Protein AF-A0A6P2BVX9-F1 (afdb_monomer)

Sequence (184 aa):
MNDIAQALAASVADACARHSDTDAVTASADGGWNPRLWTALEQIGVTTVSVPEEHGGSGGDTAAAVAVLTVLGRYSAGVPLAETALLAGWLLAGCGAPLPDGPLTAAVAGDGLRLHREGGPVVAARHARPRAVGSAVRSRRGARRRPGRPAAPRRIRHPRGGEPGRRAARRRVRRRRGSRRAGA

Solvent-accessible surface area (backbone atoms only — not comparable to full-atom values): 11862 Å² total; per-residue (Å²): 132,59,70,66,36,50,55,50,27,50,56,52,42,56,44,41,75,75,48,41,47,74,67,46,32,58,65,12,70,85,78,47,56,38,64,70,43,44,54,50,37,53,76,72,41,59,50,30,20,54,15,46,51,95,57,77,27,59,50,39,52,73,68,36,50,50,40,43,49,53,44,38,59,76,51,53,49,34,54,64,47,64,37,16,7,69,43,25,33,34,53,28,51,77,68,74,43,85,71,76,85,75,88,40,63,77,77,88,84,51,98,45,58,41,79,44,71,68,84,72,93,52,68,52,74,44,76,55,72,80,75,81,76,78,78,79,76,75,74,80,78,74,87,75,85,77,81,88,75,85,86,76,84,89,78,82,88,81,86,87,78,87,86,90,86,83,91,80,90,84,85,89,87,90,83,92,87,84,92,79,89,80,91,133

Secondary structure (DSSP, 8-state):
--HHHHHHHHHHHHHHHHH--HHHHHHHTTS---HHHHHHHHHHTGGGTTS-GGGTS----HHHHHHHHHHHHHTT----HIIIIIIIIHHHHHTT----SS--------TTEEEEE-SSS-EEEEEPPPP-------------PPPPPPPPPP------------------------------

Radius of gyration: 33.85 Å; Cα contacts (8 Å, |Δi|>4): 180; chains: 1; bounding box: 72×98×39 Å

pLDDT: mean 74.6, std 23.77, range [33.94, 98.56]

Structure (mmCIF, N/CA/C/O backbone):
data_AF-A0A6P2BVX9-F1
#
_entry.id   AF-A0A6P2BVX9-F1
#
loop_
_atom_site.group_PDB
_atom_site.id
_atom_site.type_symbol
_atom_site.label_atom_id
_atom_site.label_alt_id
_atom_site.label_comp_id
_atom_site.label_asym_id
_atom_site.label_entity_id
_atom_site.label_seq_id
_atom_site.pdbx_PDB_ins_code
_atom_site.Cartn_x
_atom_site.Cartn_y
_atom_site.Cartn_z
_atom_site.occupancy
_atom_site.B_iso_or_equiv
_atom_site.auth_seq_id
_atom_site.auth_comp_id
_atom_site.auth_asym_id
_atom_site.auth_atom_id
_atom_site.pdbx_PDB_model_num
ATOM 1 N N . MET A 1 1 ? -14.370 11.849 -10.121 1.00 59.47 1 MET A N 1
ATOM 2 C CA . MET A 1 1 ? -13.196 11.499 -9.293 1.00 59.47 1 MET A CA 1
ATOM 3 C C . MET A 1 1 ? -12.723 12.801 -8.673 1.00 59.47 1 MET A C 1
ATOM 5 O O . MET A 1 1 ? -12.629 13.754 -9.428 1.00 59.47 1 MET A O 1
ATOM 9 N N . ASN A 1 2 ? -12.582 12.880 -7.347 1.00 81.56 2 ASN A N 1
ATOM 10 C CA . ASN A 1 2 ? -12.285 14.138 -6.643 1.00 81.56 2 ASN A CA 1
ATOM 11 C C . ASN A 1 2 ? -10.877 14.666 -7.001 1.00 81.56 2 ASN A C 1
ATOM 13 O O . ASN A 1 2 ? -9.976 13.855 -7.228 1.00 81.56 2 ASN A O 1
ATOM 17 N N . ASP A 1 3 ? -10.681 15.986 -7.004 1.00 85.75 3 ASP A N 1
ATOM 18 C CA . ASP A 1 3 ? -9.425 16.658 -7.384 1.00 85.75 3 ASP A CA 1
ATOM 19 C C . ASP A 1 3 ? -8.240 16.193 -6.520 1.00 85.75 3 ASP A C 1
ATOM 21 O O . ASP A 1 3 ? -7.135 15.977 -7.017 1.00 85.75 3 ASP A O 1
ATOM 25 N N . ILE A 1 4 ? -8.491 15.930 -5.231 1.00 85.62 4 ILE A N 1
ATOM 26 C CA . ILE A 1 4 ? -7.495 15.387 -4.291 1.00 85.62 4 ILE A CA 1
ATOM 27 C C . ILE A 1 4 ? -7.012 14.004 -4.744 1.00 85.62 4 ILE A C 1
ATOM 29 O O . ILE A 1 4 ? -5.810 13.745 -4.790 1.00 85.62 4 ILE A O 1
ATOM 33 N N . ALA A 1 5 ? -7.935 13.119 -5.129 1.00 85.56 5 ALA A N 1
ATOM 34 C CA . ALA A 1 5 ? -7.586 11.779 -5.596 1.00 85.56 5 ALA A CA 1
ATOM 35 C C . ALA A 1 5 ? -6.791 11.831 -6.913 1.00 85.56 5 ALA A C 1
ATOM 37 O O . ALA A 1 5 ? -5.902 11.008 -7.127 1.00 85.56 5 ALA A O 1
ATOM 38 N N . GLN A 1 6 ? -7.066 12.815 -7.776 1.00 88.50 6 GLN A N 1
ATOM 39 C CA . GLN A 1 6 ? -6.308 13.027 -9.011 1.00 88.50 6 GLN A CA 1
ATOM 40 C C . GLN A 1 6 ? -4.889 13.541 -8.739 1.00 88.50 6 GLN A C 1
ATOM 42 O O . GLN A 1 6 ? -3.936 13.006 -9.306 1.00 88.50 6 GLN A O 1
ATOM 47 N N . ALA A 1 7 ? -4.730 14.524 -7.849 1.00 91.81 7 ALA A N 1
ATOM 48 C CA . ALA A 1 7 ? -3.419 15.040 -7.453 1.00 91.81 7 ALA A CA 1
ATOM 49 C C . ALA A 1 7 ? -2.554 13.960 -6.776 1.00 91.81 7 ALA A C 1
ATOM 51 O O . ALA A 1 7 ? -1.355 13.841 -7.050 1.00 91.81 7 ALA A O 1
ATOM 52 N N . LEU A 1 8 ? -3.177 13.124 -5.940 1.00 92.19 8 LEU A N 1
ATOM 53 C CA . LEU A 1 8 ? -2.530 11.980 -5.305 1.00 92.19 8 LEU A CA 1
ATOM 54 C C . LEU A 1 8 ? -2.067 10.952 -6.344 1.00 92.19 8 LEU A C 1
ATOM 56 O O . LEU A 1 8 ? -0.906 10.545 -6.345 1.00 92.19 8 LEU A O 1
ATOM 60 N N . ALA A 1 9 ? -2.952 10.571 -7.269 1.00 95.00 9 ALA A N 1
ATOM 61 C CA . ALA A 1 9 ? -2.634 9.631 -8.339 1.00 95.00 9 ALA A CA 1
ATOM 62 C C . ALA A 1 9 ? -1.505 10.141 -9.250 1.00 95.00 9 ALA A C 1
ATOM 64 O O . ALA A 1 9 ? -0.633 9.358 -9.625 1.00 95.00 9 ALA A O 1
ATOM 65 N N . ALA A 1 10 ? -1.481 11.440 -9.566 1.00 97.00 10 ALA A N 1
ATOM 66 C CA . ALA A 1 10 ? -0.398 12.056 -10.331 1.00 97.00 10 ALA A CA 1
ATOM 67 C C . ALA A 1 10 ? 0.946 11.959 -9.590 1.00 97.00 10 ALA A C 1
ATOM 69 O O . ALA A 1 10 ? 1.935 11.506 -10.161 1.00 97.00 10 ALA A O 1
ATOM 70 N N . SER A 1 11 ? 0.962 12.273 -8.292 1.00 97.88 11 SER A N 1
ATOM 71 C CA . SER A 1 11 ? 2.173 12.178 -7.463 1.00 97.88 11 SER A CA 1
ATOM 72 C C . SER A 1 11 ? 2.709 10.741 -7.382 1.00 97.88 11 SER A C 1
ATOM 74 O O . SER A 1 11 ? 3.917 10.505 -7.465 1.00 97.88 11 SER A O 1
ATOM 76 N N . VAL A 1 12 ? 1.810 9.757 -7.277 1.00 98.25 12 VAL A N 1
ATOM 77 C CA . VAL A 1 12 ? 2.166 8.330 -7.320 1.00 98.25 12 VAL A CA 1
ATOM 78 C C . VAL A 1 12 ? 2.687 7.929 -8.699 1.00 98.25 12 VAL A C 1
ATOM 80 O O . VAL A 1 12 ? 3.659 7.176 -8.779 1.00 98.25 12 VAL A O 1
ATOM 83 N N . ALA A 1 13 ? 2.099 8.439 -9.783 1.00 98.44 13 ALA A N 1
ATOM 84 C CA . ALA A 1 13 ? 2.556 8.156 -11.143 1.00 98.44 13 ALA A CA 1
ATOM 85 C C . ALA A 1 13 ? 3.983 8.674 -11.369 1.00 98.44 13 ALA A C 1
ATOM 87 O O . ALA A 1 13 ? 4.817 7.942 -11.903 1.00 98.44 13 ALA A O 1
ATOM 88 N N . ASP A 1 14 ? 4.299 9.870 -10.872 1.00 98.56 14 ASP A N 1
ATOM 89 C CA . ASP A 1 14 ? 5.645 10.446 -10.941 1.00 98.56 14 ASP A CA 1
ATOM 90 C C . ASP A 1 14 ? 6.669 9.654 -10.116 1.00 98.56 14 ASP A C 1
ATOM 92 O O . ASP A 1 14 ? 7.829 9.511 -10.512 1.00 98.56 14 ASP A O 1
ATOM 96 N N . ALA A 1 15 ? 6.277 9.123 -8.956 1.00 98.44 15 ALA A N 1
ATOM 97 C CA . ALA A 1 15 ? 7.129 8.214 -8.188 1.00 98.44 15 ALA A CA 1
ATOM 98 C C . ALA A 1 15 ? 7.359 6.890 -8.934 1.00 98.44 15 ALA A C 1
ATOM 100 O O . ALA A 1 15 ? 8.494 6.416 -9.021 1.00 98.44 15 ALA A O 1
ATOM 101 N N . CYS A 1 16 ? 6.308 6.321 -9.530 1.00 98.38 16 CYS A N 1
ATOM 102 C CA . CYS A 1 16 ? 6.409 5.089 -10.307 1.00 98.38 16 CYS A CA 1
ATOM 103 C C . CYS A 1 16 ? 7.307 5.266 -11.531 1.00 98.38 16 CYS A C 1
ATOM 105 O O . CYS A 1 16 ? 8.195 4.445 -11.745 1.00 98.38 16 CYS A O 1
ATOM 107 N N . ALA A 1 17 ? 7.143 6.357 -12.282 1.00 98.06 17 ALA A N 1
ATOM 108 C CA . ALA A 1 17 ? 7.958 6.663 -13.454 1.00 98.06 17 ALA A CA 1
ATOM 109 C C . ALA A 1 17 ? 9.456 6.780 -13.125 1.00 98.06 17 ALA A C 1
ATOM 111 O O . ALA A 1 17 ? 10.295 6.429 -13.950 1.00 98.06 17 ALA A O 1
ATOM 112 N N . ARG A 1 18 ? 9.802 7.235 -11.914 1.00 97.88 18 ARG A N 1
ATOM 113 C CA . ARG A 1 18 ? 11.194 7.359 -11.455 1.00 97.88 18 ARG A CA 1
ATOM 114 C C . ARG A 1 18 ? 11.804 6.061 -10.931 1.00 97.88 18 ARG A C 1
ATOM 116 O O . ARG A 1 18 ? 13.029 5.967 -10.862 1.00 97.88 18 ARG A O 1
ATOM 123 N N . HIS A 1 19 ? 10.987 5.106 -10.488 1.00 97.56 19 HIS A N 1
ATOM 124 C CA . HIS A 1 19 ? 11.476 3.975 -9.694 1.00 97.56 19 HIS A CA 1
ATOM 125 C C . HIS A 1 19 ? 11.026 2.593 -10.179 1.00 97.56 19 HIS A C 1
ATOM 127 O O . HIS A 1 19 ? 11.568 1.613 -9.683 1.00 97.56 19 HIS A O 1
ATOM 133 N N . SER A 1 20 ? 10.089 2.485 -11.124 1.00 95.50 20 SER A N 1
ATOM 134 C CA . SER A 1 20 ? 9.540 1.210 -11.629 1.00 95.50 20 SER A CA 1
ATOM 135 C C . SER A 1 20 ? 10.020 0.899 -13.048 1.00 95.50 20 SER A C 1
ATOM 137 O O . SER A 1 20 ? 9.216 0.679 -13.952 1.00 95.50 20 SER A O 1
ATOM 139 N N . ASP A 1 21 ? 11.334 0.928 -13.266 1.00 94.38 21 ASP A N 1
ATOM 140 C CA . ASP A 1 21 ? 11.916 0.425 -14.512 1.00 94.38 21 ASP A CA 1
ATOM 141 C C . ASP A 1 21 ? 11.849 -1.115 -14.587 1.00 94.38 21 ASP A C 1
ATOM 143 O O . ASP A 1 21 ? 11.510 -1.803 -13.619 1.00 94.38 21 ASP A O 1
ATOM 147 N N . THR A 1 22 ? 12.145 -1.673 -15.763 1.00 94.25 22 THR A N 1
ATOM 148 C CA . THR A 1 22 ? 12.077 -3.123 -16.012 1.00 94.25 22 THR A CA 1
ATOM 149 C C . THR A 1 22 ? 12.938 -3.930 -15.037 1.00 94.25 22 THR A C 1
ATOM 151 O O . THR A 1 22 ? 12.535 -5.021 -14.621 1.00 94.25 22 THR A O 1
ATOM 154 N N . ASP A 1 23 ? 14.098 -3.401 -14.644 1.00 92.44 23 ASP A N 1
ATOM 155 C CA . ASP A 1 23 ? 15.013 -4.066 -13.716 1.00 92.44 23 ASP A CA 1
ATOM 156 C C . ASP A 1 23 ? 14.405 -4.124 -12.311 1.00 92.44 23 ASP A C 1
ATOM 158 O O . ASP A 1 23 ? 14.401 -5.183 -11.681 1.00 92.44 23 ASP A O 1
ATOM 162 N N . ALA A 1 24 ? 13.813 -3.023 -11.840 1.00 92.12 24 ALA A N 1
ATOM 163 C CA . ALA A 1 24 ? 13.121 -2.968 -10.558 1.00 92.12 24 ALA A CA 1
ATOM 164 C C . ALA A 1 24 ? 11.891 -3.892 -10.513 1.00 92.12 24 ALA A C 1
ATOM 166 O O . ALA A 1 24 ? 11.669 -4.583 -9.513 1.00 92.12 24 ALA A O 1
ATOM 167 N N . VAL A 1 25 ? 11.109 -3.949 -11.597 1.00 92.38 25 VAL A N 1
ATOM 168 C CA . VAL A 1 25 ? 9.974 -4.881 -11.716 1.00 92.38 25 VAL A CA 1
ATOM 169 C C . VAL A 1 25 ? 10.470 -6.326 -11.653 1.00 92.38 25 VAL A C 1
ATOM 171 O O . VAL A 1 25 ? 9.966 -7.120 -10.863 1.00 92.38 25 VAL A O 1
ATOM 174 N N . THR A 1 26 ? 11.519 -6.660 -12.405 1.00 92.25 26 THR A N 1
ATOM 175 C CA . THR A 1 26 ? 12.082 -8.019 -12.423 1.00 92.25 26 THR A CA 1
ATOM 176 C C . THR A 1 26 ? 12.645 -8.418 -11.057 1.00 92.25 26 THR A C 1
ATOM 178 O O . THR A 1 26 ? 12.384 -9.520 -10.583 1.00 92.25 26 THR A O 1
ATOM 181 N N . ALA A 1 27 ? 13.358 -7.516 -10.379 1.00 88.75 27 ALA A N 1
ATOM 182 C CA . ALA A 1 27 ? 13.951 -7.778 -9.068 1.00 88.75 27 ALA A CA 1
ATOM 183 C C . ALA A 1 27 ? 12.914 -8.033 -7.957 1.00 88.75 27 ALA A C 1
ATOM 185 O O . ALA A 1 27 ? 13.227 -8.685 -6.962 1.00 88.75 27 ALA A O 1
ATOM 186 N N . SER A 1 28 ? 11.685 -7.532 -8.113 1.00 88.81 28 SER A N 1
ATOM 187 C CA . SER A 1 28 ? 10.593 -7.749 -7.152 1.00 88.81 28 SER A CA 1
ATOM 188 C C . SER A 1 28 ? 9.754 -9.003 -7.437 1.00 88.81 28 SER A C 1
ATOM 190 O O . SER A 1 28 ? 9.021 -9.458 -6.562 1.00 88.81 28 SER A O 1
ATOM 192 N N . ALA A 1 29 ? 9.900 -9.628 -8.611 1.00 82.31 29 ALA A N 1
ATOM 193 C CA . ALA A 1 29 ? 9.085 -10.775 -9.018 1.00 82.31 29 ALA A CA 1
ATOM 194 C C . ALA A 1 29 ? 9.254 -12.020 -8.119 1.00 82.31 29 ALA A C 1
ATOM 196 O O . ALA A 1 29 ? 8.306 -12.786 -7.949 1.00 82.31 29 ALA A O 1
ATOM 197 N N . ASP A 1 30 ? 10.421 -12.196 -7.487 1.00 81.19 30 ASP A N 1
ATOM 198 C CA . ASP A 1 30 ? 10.743 -13.360 -6.641 1.00 81.19 30 ASP A CA 1
ATOM 199 C C . ASP A 1 30 ? 10.353 -13.179 -5.156 1.00 81.19 30 ASP A C 1
ATOM 201 O O . ASP A 1 30 ? 10.939 -13.785 -4.255 1.00 81.19 30 ASP A O 1
ATOM 205 N N . GLY A 1 31 ? 9.343 -12.348 -4.881 1.00 73.38 31 GLY A N 1
ATOM 206 C CA . GLY A 1 31 ? 8.823 -12.105 -3.529 1.00 73.38 31 GLY A CA 1
ATOM 207 C C . GLY A 1 31 ? 9.559 -11.011 -2.751 1.00 73.38 31 GLY A C 1
ATOM 208 O O . GLY A 1 31 ? 9.383 -10.899 -1.538 1.00 73.38 31 GLY A O 1
ATOM 209 N N . GLY A 1 32 ? 10.378 -10.214 -3.440 1.00 85.75 32 GLY A N 1
ATOM 210 C CA . GLY A 1 32 ? 10.900 -8.949 -2.930 1.00 85.75 32 GLY A CA 1
ATOM 211 C C . GLY A 1 32 ? 9.960 -7.783 -3.240 1.00 85.75 32 GLY A C 1
ATOM 212 O O . GLY A 1 32 ? 8.950 -7.932 -3.921 1.00 85.75 32 GLY A O 1
ATOM 213 N N . TRP A 1 33 ? 10.317 -6.590 -2.778 1.00 92.12 33 TRP A N 1
ATOM 214 C CA . TRP A 1 33 ? 9.673 -5.349 -3.205 1.00 92.12 33 TRP A CA 1
ATOM 215 C C . TRP A 1 33 ? 10.720 -4.292 -3.523 1.00 92.12 33 TRP A C 1
ATOM 217 O O . TRP A 1 33 ? 11.881 -4.410 -3.138 1.00 92.12 33 TRP A O 1
ATOM 227 N N . ASN A 1 34 ? 10.301 -3.243 -4.218 1.00 95.88 34 ASN A N 1
ATOM 228 C CA . ASN A 1 34 ? 11.124 -2.103 -4.571 1.00 95.88 34 ASN A CA 1
ATOM 229 C C . ASN A 1 34 ? 11.219 -1.121 -3.386 1.00 95.88 34 ASN A C 1
ATOM 231 O O . ASN A 1 34 ? 10.271 -0.365 -3.147 1.00 95.88 34 ASN A O 1
ATOM 235 N N . PRO A 1 35 ? 12.344 -1.077 -2.645 1.00 94.94 35 PRO A N 1
ATOM 236 C CA . PRO A 1 35 ? 12.454 -0.232 -1.460 1.00 94.94 35 PRO A CA 1
ATOM 237 C C . PRO A 1 35 ? 12.482 1.260 -1.808 1.00 94.94 35 PRO A C 1
ATOM 239 O O . PRO A 1 35 ? 11.990 2.070 -1.033 1.00 94.94 35 PRO A O 1
ATOM 242 N N . ARG A 1 36 ? 13.013 1.639 -2.980 1.00 96.81 36 ARG A N 1
ATOM 243 C CA . ARG A 1 36 ? 13.083 3.049 -3.399 1.00 96.81 36 ARG A CA 1
ATOM 244 C C . ARG A 1 36 ? 11.696 3.606 -3.680 1.00 96.81 36 ARG A C 1
ATOM 246 O O . ARG A 1 36 ? 11.372 4.700 -3.225 1.00 96.81 36 ARG A O 1
ATOM 253 N N . LEU A 1 37 ? 10.879 2.837 -4.400 1.00 97.88 37 LEU A N 1
ATOM 254 C CA . LEU A 1 37 ? 9.486 3.202 -4.616 1.00 97.88 37 LEU A CA 1
ATOM 255 C C . LEU A 1 37 ? 8.718 3.216 -3.294 1.00 97.88 37 LEU A C 1
ATOM 257 O O . LEU A 1 37 ? 7.981 4.163 -3.053 1.00 97.88 37 LEU A O 1
ATOM 261 N N . TRP A 1 38 ? 8.927 2.223 -2.424 1.00 97.50 38 TRP A N 1
ATOM 262 C CA . TRP A 1 38 ? 8.279 2.185 -1.112 1.00 97.50 38 TRP A CA 1
ATOM 263 C C . TRP A 1 38 ? 8.543 3.454 -0.294 1.00 97.50 38 TRP A C 1
ATOM 265 O O . TRP A 1 38 ? 7.592 4.114 0.111 1.00 97.50 38 TRP A O 1
ATOM 275 N N . THR A 1 39 ? 9.808 3.866 -0.151 1.00 97.69 39 THR A N 1
ATOM 276 C CA . THR A 1 39 ? 10.161 5.117 0.538 1.00 97.69 39 THR A CA 1
ATOM 277 C C . THR A 1 39 ? 9.464 6.324 -0.087 1.00 97.69 39 THR A C 1
ATOM 279 O O . THR A 1 39 ? 8.941 7.167 0.633 1.00 97.69 39 THR A O 1
ATOM 282 N N . ALA A 1 40 ? 9.408 6.418 -1.419 1.00 98.19 40 ALA A N 1
ATOM 283 C CA . ALA A 1 40 ? 8.705 7.516 -2.080 1.00 98.19 40 ALA A CA 1
ATOM 284 C C . ALA A 1 40 ? 7.201 7.523 -1.750 1.00 98.19 40 ALA A C 1
ATOM 286 O O . ALA A 1 40 ? 6.639 8.585 -1.499 1.00 98.19 40 ALA A O 1
ATOM 287 N N . LEU A 1 41 ? 6.559 6.354 -1.705 1.00 97.88 41 LEU A N 1
ATOM 288 C CA . LEU A 1 41 ? 5.144 6.220 -1.349 1.00 97.88 41 LEU A CA 1
ATOM 289 C C . LEU A 1 41 ? 4.875 6.564 0.1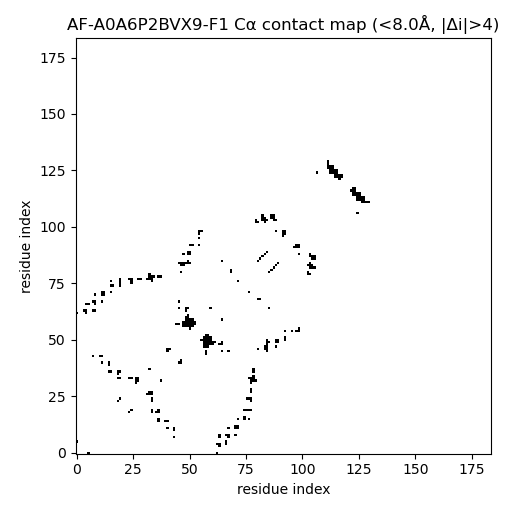23 1.00 97.88 41 LEU A C 1
ATOM 291 O O . LEU A 1 41 ? 3.853 7.185 0.410 1.00 97.88 41 LEU A O 1
ATOM 295 N N . GLU A 1 42 ? 5.792 6.227 1.036 1.00 96.75 42 GLU A N 1
ATOM 296 C CA . GLU A 1 42 ? 5.730 6.662 2.440 1.00 96.75 42 GLU A CA 1
ATOM 297 C C . GLU A 1 42 ? 5.791 8.189 2.544 1.00 96.75 42 GLU A C 1
ATOM 299 O O . GLU A 1 42 ? 4.981 8.782 3.247 1.00 96.75 42 GLU A O 1
ATOM 304 N N . GLN A 1 43 ? 6.686 8.844 1.794 1.00 96.19 43 GLN A N 1
ATOM 305 C CA . GLN A 1 43 ? 6.779 10.311 1.789 1.00 96.19 43 GLN A CA 1
ATOM 306 C C . GLN A 1 43 ? 5.539 10.993 1.192 1.00 96.19 43 GLN A C 1
ATOM 308 O O . GLN A 1 43 ? 5.206 12.107 1.585 1.00 96.19 43 GLN A O 1
ATOM 313 N N . ILE A 1 44 ? 4.852 10.340 0.249 1.00 96.50 44 ILE A N 1
ATOM 314 C CA . ILE A 1 44 ? 3.571 10.827 -0.292 1.00 96.50 44 ILE A CA 1
ATOM 315 C C . ILE A 1 44 ? 2.426 10.597 0.719 1.00 96.50 44 ILE A C 1
ATOM 317 O O . ILE A 1 44 ? 1.409 11.280 0.650 1.00 96.50 44 ILE A O 1
ATOM 321 N N . GLY A 1 45 ? 2.577 9.655 1.657 1.00 94.38 45 GLY A N 1
ATOM 322 C CA . GLY A 1 45 ? 1.561 9.297 2.654 1.00 94.38 45 GLY A CA 1
ATOM 323 C C . GLY A 1 45 ? 0.553 8.245 2.179 1.00 94.38 45 GLY A C 1
ATOM 324 O O . GLY A 1 45 ? -0.423 7.953 2.858 1.00 94.38 45 GLY A O 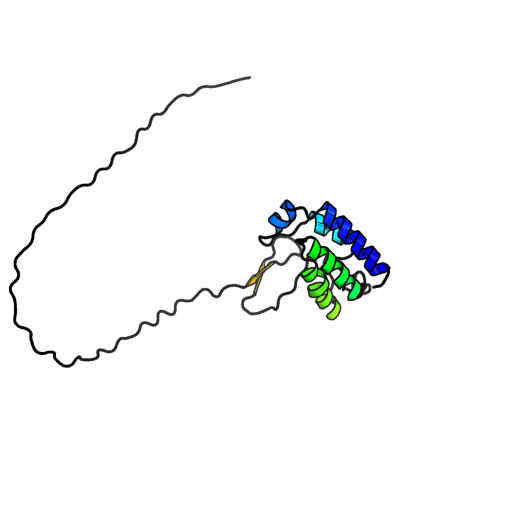1
ATOM 325 N N . VAL A 1 46 ? 0.753 7.618 1.016 1.00 96.19 46 VAL A N 1
ATOM 326 C CA . VAL A 1 46 ? -0.241 6.658 0.492 1.00 96.19 46 VAL A CA 1
ATOM 327 C C . VAL A 1 46 ? -0.182 5.281 1.151 1.00 96.19 46 VAL A C 1
ATOM 329 O O . VAL A 1 46 ? -1.101 4.483 0.974 1.00 96.19 46 VAL A O 1
ATOM 332 N N . THR A 1 47 ? 0.866 4.984 1.922 1.00 96.38 47 THR A N 1
ATOM 333 C CA . THR A 1 47 ? 1.044 3.686 2.598 1.00 96.38 47 THR A CA 1
ATOM 334 C C . THR A 1 47 ? 0.053 3.451 3.737 1.00 96.38 47 THR A C 1
ATOM 336 O O . THR A 1 47 ? -0.159 2.304 4.124 1.00 96.38 47 THR A O 1
ATOM 339 N N . THR A 1 48 ? -0.614 4.504 4.214 1.00 95.50 48 THR A N 1
ATOM 340 C CA . THR A 1 48 ? -1.646 4.452 5.259 1.00 95.50 48 THR A CA 1
ATOM 341 C C . THR A 1 48 ? -2.963 5.089 4.795 1.00 95.50 48 THR A C 1
ATOM 343 O O . THR A 1 48 ? -3.793 5.483 5.613 1.00 95.50 48 THR A O 1
ATOM 346 N N . VAL A 1 49 ? -3.186 5.165 3.473 1.00 94.50 49 VAL A N 1
ATOM 347 C CA . VAL A 1 49 ? -4.317 5.891 2.860 1.00 94.50 49 VAL A CA 1
ATOM 348 C C . VAL A 1 49 ? -5.690 5.433 3.351 1.00 94.50 49 VAL A C 1
ATOM 350 O O . VAL A 1 49 ? -6.584 6.250 3.463 1.00 94.50 49 VAL A O 1
ATOM 353 N N . SER A 1 50 ? -5.875 4.157 3.680 1.00 92.19 50 SER A N 1
ATOM 354 C CA . SER A 1 50 ? -7.152 3.604 4.164 1.00 92.19 50 SER A CA 1
ATOM 355 C C . SER A 1 50 ? -7.311 3.626 5.682 1.00 92.19 50 SER A C 1
ATOM 357 O O . SER A 1 50 ? -8.307 3.116 6.196 1.00 92.19 50 SER A O 1
ATOM 359 N N . VAL A 1 51 ? -6.322 4.147 6.408 1.00 95.00 51 VAL A N 1
ATOM 360 C CA . VAL A 1 51 ? -6.360 4.248 7.865 1.00 95.00 51 VAL A CA 1
ATOM 361 C C . VAL A 1 51 ? -6.865 5.645 8.243 1.00 95.00 51 VAL A C 1
ATOM 363 O O . VAL A 1 51 ? -6.335 6.625 7.716 1.00 95.00 51 VAL A O 1
ATOM 366 N N . PRO A 1 52 ? -7.867 5.772 9.131 1.00 94.62 52 PRO A N 1
ATOM 367 C CA . PRO A 1 52 ? -8.323 7.073 9.615 1.00 94.62 52 PRO A CA 1
ATOM 368 C C . PRO A 1 52 ? -7.213 7.867 10.318 1.00 94.62 52 PRO A C 1
ATOM 370 O O . PRO A 1 52 ? -6.317 7.284 10.935 1.00 94.62 52 PRO A O 1
ATOM 373 N N . GLU A 1 53 ? -7.285 9.197 10.264 1.00 94.50 53 GLU A N 1
ATOM 374 C CA . GLU A 1 53 ? -6.279 10.082 10.870 1.00 94.50 53 GLU A CA 1
ATOM 375 C C . GLU A 1 53 ? -6.189 9.899 12.390 1.00 94.50 53 GLU A C 1
ATOM 377 O O . GLU A 1 53 ? -5.094 9.882 12.950 1.00 94.50 53 GLU A O 1
ATOM 382 N N . GLU A 1 54 ? -7.318 9.661 13.067 1.00 93.81 54 GLU A N 1
ATOM 383 C CA . GLU A 1 54 ? -7.341 9.408 14.510 1.00 93.81 54 GLU A CA 1
ATOM 384 C C . GLU A 1 54 ? -6.641 8.096 14.914 1.00 93.81 54 GLU A C 1
ATOM 386 O O . GLU A 1 54 ? -6.317 7.903 16.085 1.00 93.81 54 GLU A O 1
ATOM 391 N N . HIS A 1 55 ? -6.352 7.224 13.941 1.00 92.31 55 HIS A N 1
ATOM 392 C CA . HIS A 1 55 ? -5.571 5.995 14.097 1.00 92.31 55 HIS A CA 1
ATOM 393 C C . HIS A 1 55 ? -4.146 6.117 13.517 1.00 92.31 55 HIS A C 1
ATOM 395 O O . HIS A 1 55 ? -3.462 5.108 13.341 1.00 92.31 55 HIS A O 1
ATOM 401 N N . GLY A 1 56 ? -3.686 7.339 13.219 1.00 89.75 56 GLY A N 1
ATOM 402 C CA . GLY A 1 56 ? -2.346 7.612 12.686 1.00 89.75 56 GLY A CA 1
ATOM 403 C C . GLY A 1 56 ? -2.202 7.398 11.176 1.00 89.75 56 GLY A C 1
ATOM 404 O O . GLY A 1 56 ? -1.082 7.285 10.679 1.00 89.75 56 GLY A O 1
ATOM 405 N N . GLY A 1 57 ? -3.314 7.304 10.445 1.00 93.44 57 GLY A N 1
ATOM 406 C CA . GLY A 1 57 ? -3.327 7.173 8.991 1.00 93.44 57 GLY A CA 1
ATOM 407 C C . GLY A 1 57 ? -3.471 8.492 8.238 1.00 93.44 57 GLY A C 1
ATOM 408 O O . GLY A 1 57 ? -3.443 9.568 8.828 1.00 93.44 57 GLY A O 1
ATOM 409 N N . SER A 1 58 ? -3.650 8.400 6.918 1.00 93.38 58 SER A N 1
ATOM 410 C CA . SER A 1 58 ? -3.869 9.570 6.050 1.00 93.38 58 SER A CA 1
ATOM 411 C C . SER A 1 58 ? -5.339 9.852 5.723 1.00 93.38 58 SER A C 1
ATOM 413 O O . SER A 1 58 ? -5.617 10.802 5.000 1.00 93.38 58 SER A O 1
ATOM 415 N N . GLY A 1 59 ? -6.281 9.034 6.206 1.00 92.25 59 GLY A N 1
ATOM 416 C CA . GLY A 1 59 ? -7.720 9.322 6.135 1.00 92.25 59 GLY A CA 1
ATOM 417 C C . GLY A 1 59 ? -8.323 9.381 4.726 1.00 92.25 59 GLY A C 1
ATOM 418 O O . GLY A 1 59 ? -9.367 10.001 4.526 1.00 92.25 59 GLY A O 1
ATOM 419 N N . GLY A 1 60 ? -7.684 8.761 3.736 1.00 91.50 60 GLY A N 1
ATOM 420 C CA . GLY A 1 60 ? -8.171 8.713 2.362 1.00 91.50 60 GLY A CA 1
ATOM 421 C C . GLY A 1 60 ? -9.406 7.826 2.199 1.00 91.50 60 GLY A C 1
ATOM 422 O O . GLY A 1 60 ? -9.568 6.789 2.845 1.00 91.50 60 GLY A O 1
ATOM 423 N N . ASP A 1 61 ? -10.287 8.223 1.283 1.00 90.94 61 ASP A N 1
ATOM 424 C CA . ASP A 1 61 ? -11.464 7.434 0.939 1.00 90.94 61 ASP A CA 1
ATOM 425 C C . ASP A 1 61 ? -11.121 6.245 0.018 1.00 90.94 61 ASP A C 1
ATOM 427 O O . ASP A 1 61 ? -10.012 6.086 -0.507 1.00 90.94 61 ASP A O 1
ATOM 431 N N . THR A 1 62 ? -12.111 5.380 -0.216 1.00 89.50 62 THR A N 1
ATOM 432 C CA . THR A 1 62 ? -11.955 4.227 -1.114 1.00 89.50 62 THR A CA 1
ATOM 433 C C . THR A 1 62 ? -11.584 4.646 -2.540 1.00 89.50 62 THR A C 1
ATOM 435 O O . THR A 1 62 ? -10.865 3.919 -3.224 1.00 89.50 62 THR A O 1
ATOM 438 N N . ALA A 1 63 ? -12.042 5.812 -3.005 1.00 91.12 63 ALA A N 1
ATOM 439 C CA . ALA A 1 63 ? -11.737 6.291 -4.348 1.00 91.12 63 ALA A CA 1
ATOM 440 C C . ALA A 1 63 ? -10.254 6.671 -4.489 1.00 91.12 63 ALA A C 1
ATOM 442 O O . ALA A 1 63 ? -9.635 6.314 -5.492 1.00 91.12 63 ALA A O 1
ATOM 443 N N . ALA A 1 64 ? -9.671 7.325 -3.483 1.00 92.75 64 ALA A N 1
ATOM 444 C CA . ALA A 1 64 ? -8.247 7.628 -3.412 1.00 92.75 64 ALA A CA 1
ATOM 445 C C . ALA A 1 64 ? -7.409 6.343 -3.382 1.00 92.75 64 ALA A C 1
ATOM 447 O O . ALA A 1 64 ? -6.487 6.194 -4.184 1.00 92.75 64 ALA A O 1
ATOM 448 N N . ALA A 1 65 ? -7.782 5.371 -2.542 1.00 93.06 65 ALA A N 1
ATOM 449 C CA . ALA A 1 65 ? -7.122 4.066 -2.485 1.00 93.06 65 ALA A CA 1
ATOM 450 C C . ALA A 1 65 ? -7.118 3.342 -3.847 1.00 93.06 65 ALA A C 1
ATOM 452 O O . ALA A 1 65 ? -6.075 2.877 -4.313 1.00 93.06 65 ALA A O 1
ATOM 453 N N . VAL A 1 66 ? -8.272 3.283 -4.521 1.00 93.69 66 VAL A N 1
ATOM 454 C CA . VAL A 1 66 ? -8.401 2.655 -5.847 1.00 93.69 66 VAL A CA 1
ATOM 455 C C . VAL A 1 66 ? -7.608 3.417 -6.908 1.00 93.69 66 VAL A C 1
ATOM 457 O O . VAL A 1 66 ? -6.977 2.788 -7.760 1.00 93.69 66 VAL A O 1
ATOM 460 N N . ALA A 1 67 ? -7.598 4.751 -6.867 1.00 94.94 67 ALA A N 1
ATOM 461 C CA . ALA A 1 67 ? -6.821 5.564 -7.798 1.00 94.94 67 ALA A CA 1
ATOM 462 C C . ALA A 1 67 ? -5.316 5.275 -7.669 1.00 94.94 67 ALA A C 1
ATOM 464 O O . ALA A 1 67 ? -4.654 5.022 -8.677 1.00 94.94 67 ALA A O 1
ATOM 465 N N . VAL A 1 68 ? -4.797 5.211 -6.438 1.00 96.38 68 VAL A N 1
ATOM 466 C CA . VAL A 1 68 ? -3.397 4.850 -6.165 1.00 96.38 68 VAL A CA 1
ATOM 467 C C . VAL A 1 68 ? -3.084 3.442 -6.675 1.00 96.38 68 VAL A C 1
ATOM 469 O O . VAL A 1 68 ? -2.128 3.267 -7.431 1.00 96.38 68 VAL A O 1
ATOM 472 N N . LEU A 1 69 ? -3.904 2.441 -6.335 1.00 96.62 69 LEU A N 1
ATOM 473 C CA . LEU A 1 69 ? -3.698 1.065 -6.803 1.00 96.62 69 LEU A CA 1
ATOM 474 C C . LEU A 1 69 ? -3.729 0.939 -8.328 1.00 96.62 69 LEU A C 1
ATOM 476 O O . LEU A 1 69 ? -2.951 0.179 -8.901 1.00 96.62 69 LEU A O 1
ATOM 480 N N . THR A 1 70 ? -4.611 1.686 -8.992 1.00 97.38 70 THR A N 1
ATOM 481 C CA . THR A 1 70 ? -4.715 1.684 -10.457 1.00 97.38 70 THR A CA 1
ATOM 482 C C . THR A 1 70 ? -3.416 2.174 -11.092 1.00 97.38 70 THR A C 1
ATOM 484 O O . THR A 1 70 ? -2.932 1.579 -12.058 1.00 97.38 70 THR A O 1
ATOM 487 N N . VAL A 1 71 ? -2.817 3.228 -10.530 1.00 98.25 71 VAL A N 1
ATOM 488 C CA . VAL A 1 71 ? -1.511 3.724 -10.973 1.00 98.25 71 VAL A CA 1
ATOM 489 C C . VAL A 1 71 ? -0.425 2.683 -10.715 1.00 98.25 71 VAL A C 1
ATOM 491 O O . VAL A 1 71 ? 0.288 2.330 -11.649 1.00 98.25 71 VAL A O 1
ATOM 494 N N . LEU A 1 72 ? -0.328 2.130 -9.503 1.00 97.69 72 LEU A N 1
ATOM 495 C CA . LEU A 1 72 ? 0.676 1.104 -9.190 1.00 97.69 72 LEU A CA 1
ATOM 496 C C . LEU A 1 72 ? 0.592 -0.099 -10.142 1.00 97.69 72 LEU A C 1
ATOM 498 O O . LEU A 1 72 ? 1.612 -0.547 -10.670 1.00 97.69 72 LEU A O 1
ATOM 502 N N . GLY A 1 73 ? -0.624 -0.575 -10.425 1.00 96.88 73 GLY A N 1
ATOM 503 C CA . GLY A 1 73 ? -0.865 -1.665 -11.368 1.00 96.88 73 GLY A CA 1
ATOM 504 C C . GLY A 1 73 ? -0.404 -1.339 -12.791 1.00 96.88 73 GLY A C 1
ATOM 505 O O . GLY A 1 73 ? 0.213 -2.180 -13.442 1.00 96.88 73 GLY A O 1
ATOM 506 N N . ARG A 1 74 ? -0.614 -0.101 -13.263 1.00 97.69 74 ARG A N 1
ATOM 507 C CA . ARG A 1 74 ? -0.161 0.350 -14.593 1.00 97.69 74 ARG A CA 1
ATOM 508 C C . ARG A 1 74 ? 1.357 0.254 -14.766 1.00 97.69 74 ARG A C 1
ATOM 510 O O . ARG A 1 74 ? 1.817 -0.025 -15.869 1.00 97.69 74 ARG A O 1
ATOM 517 N N . TYR A 1 75 ? 2.115 0.479 -13.697 1.00 97.44 75 TYR A N 1
ATOM 518 C CA . TYR A 1 75 ? 3.578 0.417 -13.704 1.00 97.44 75 TYR A CA 1
ATOM 519 C C . TYR A 1 75 ? 4.131 -0.945 -13.264 1.00 97.44 75 TYR A C 1
ATOM 521 O O . TYR A 1 75 ? 5.344 -1.098 -13.175 1.00 97.44 75 TYR A O 1
ATOM 529 N N . SER A 1 76 ? 3.270 -1.937 -12.991 1.00 96.12 76 SER A N 1
ATOM 530 C CA . SER A 1 76 ? 3.680 -3.219 -12.391 1.00 96.12 76 SER A CA 1
ATOM 531 C C . SER A 1 76 ? 4.538 -3.020 -11.134 1.00 96.12 76 SER A C 1
ATOM 533 O O . SER A 1 76 ? 5.528 -3.716 -10.918 1.00 96.12 76 SER A O 1
ATOM 535 N N . ALA A 1 77 ? 4.184 -2.020 -10.323 1.00 96.44 77 ALA A N 1
ATOM 536 C CA . ALA A 1 77 ? 4.959 -1.619 -9.163 1.00 96.44 77 ALA A CA 1
ATOM 537 C C . ALA A 1 77 ? 5.008 -2.745 -8.119 1.00 96.44 77 ALA A C 1
ATOM 539 O O . ALA A 1 77 ? 4.010 -3.044 -7.464 1.00 96.44 77 ALA A O 1
ATOM 540 N N . GLY A 1 78 ? 6.183 -3.350 -7.935 1.00 94.94 78 GLY A N 1
ATOM 541 C CA . GLY A 1 78 ? 6.411 -4.380 -6.922 1.00 94.94 78 GLY A CA 1
ATOM 542 C C . GLY A 1 78 ? 6.546 -3.787 -5.524 1.00 94.94 78 GLY A C 1
ATOM 543 O O . GLY A 1 78 ? 7.658 -3.652 -5.022 1.00 94.94 78 GLY A O 1
ATOM 544 N N . VAL A 1 79 ? 5.431 -3.394 -4.907 1.00 96.44 79 VAL A N 1
ATOM 545 C CA . VAL A 1 79 ? 5.359 -2.850 -3.539 1.00 96.44 79 VAL A CA 1
ATOM 546 C C . VAL A 1 79 ? 4.149 -3.410 -2.784 1.00 96.44 79 VAL A C 1
ATOM 548 O O . VAL A 1 79 ? 3.099 -3.601 -3.396 1.00 96.44 79 VAL A O 1
ATOM 551 N N . PRO A 1 80 ? 4.239 -3.623 -1.457 1.00 95.75 80 PRO A N 1
ATOM 552 C CA . PRO A 1 80 ? 3.178 -4.254 -0.667 1.00 95.75 80 PRO A CA 1
ATOM 553 C C . PRO A 1 80 ? 2.081 -3.259 -0.242 1.00 95.75 80 PRO A C 1
ATOM 555 O O . PRO A 1 80 ? 1.661 -3.242 0.916 1.00 95.75 80 PRO A O 1
ATOM 558 N N . LEU A 1 81 ? 1.654 -2.353 -1.133 1.00 96.00 81 LEU A N 1
ATOM 559 C CA . LEU A 1 81 ? 0.716 -1.285 -0.761 1.00 96.00 81 LEU A CA 1
ATOM 560 C C . LEU A 1 81 ? -0.675 -1.839 -0.423 1.00 96.00 81 LEU A C 1
ATOM 562 O O . LEU A 1 81 ? -1.283 -1.407 0.554 1.00 96.00 81 LEU A O 1
ATOM 566 N N . ALA A 1 82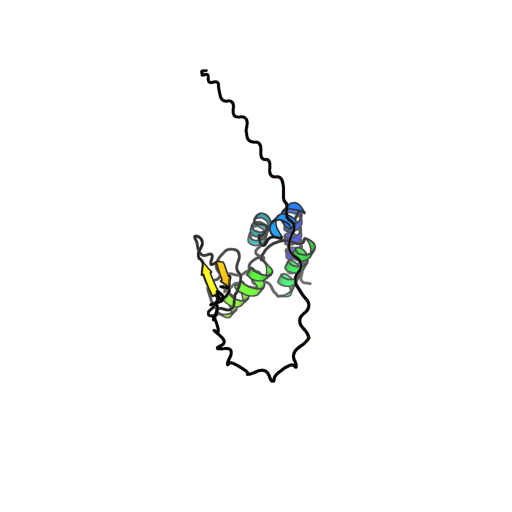 ? -1.177 -2.790 -1.214 1.00 94.94 82 ALA A N 1
ATOM 567 C CA . ALA A 1 82 ? -2.497 -3.376 -0.988 1.00 94.94 82 ALA A CA 1
ATOM 568 C C . ALA A 1 82 ? -2.545 -4.118 0.358 1.00 94.94 82 ALA A C 1
ATOM 570 O O . ALA A 1 82 ? -3.491 -3.966 1.127 1.00 94.94 82 ALA A O 1
ATOM 571 N N . GLU A 1 83 ? -1.491 -4.867 0.667 1.00 95.25 83 GLU A N 1
ATOM 572 C CA . GLU A 1 83 ? -1.316 -5.598 1.915 1.00 95.25 83 GLU A CA 1
ATOM 573 C C . GLU A 1 83 ? -1.150 -4.654 3.108 1.00 95.25 83 GLU A C 1
ATOM 575 O O . GLU A 1 83 ? -1.740 -4.888 4.163 1.00 95.25 83 GLU A O 1
ATOM 580 N N . THR A 1 84 ? -0.378 -3.578 2.936 1.00 95.75 84 THR A N 1
ATOM 581 C CA . THR A 1 84 ? -0.067 -2.646 4.024 1.00 95.75 84 THR A CA 1
ATOM 582 C C . THR A 1 84 ? -1.254 -1.751 4.340 1.00 95.75 84 THR A C 1
ATOM 584 O O . THR A 1 84 ? -1.742 -1.765 5.466 1.00 95.75 84 THR A O 1
ATOM 587 N N . ALA A 1 85 ? -1.756 -1.002 3.357 1.00 94.56 85 ALA A N 1
ATOM 588 C CA . ALA A 1 85 ? -2.823 -0.038 3.586 1.00 94.56 85 ALA A CA 1
ATOM 589 C C . ALA A 1 85 ? -4.174 -0.754 3.727 1.00 94.56 85 ALA A C 1
ATOM 591 O O . ALA A 1 85 ? -4.841 -0.675 4.764 1.00 94.56 85 ALA A O 1
ATOM 592 N N . LEU A 1 86 ? -4.577 -1.490 2.688 1.00 93.38 86 LEU A N 1
ATOM 593 C CA . LEU A 1 86 ? -5.968 -1.930 2.524 1.00 93.38 86 LEU A CA 1
ATOM 594 C C . LEU A 1 86 ? -6.314 -3.197 3.300 1.00 93.38 86 LEU A C 1
ATOM 596 O O . LEU A 1 86 ? -7.494 -3.484 3.486 1.00 93.38 86 LEU A O 1
ATOM 600 N N . LEU A 1 87 ? -5.307 -3.950 3.742 1.00 94.56 87 LEU A N 1
ATOM 601 C CA . LEU A 1 87 ? -5.503 -5.148 4.547 1.00 94.56 87 LEU A CA 1
ATOM 602 C C . LEU A 1 87 ? -5.059 -4.921 5.993 1.00 94.56 87 LEU A C 1
ATOM 604 O O . LEU A 1 87 ? -5.902 -4.875 6.885 1.00 94.56 87 LEU A O 1
ATOM 608 N N . ALA A 1 88 ? -3.757 -4.780 6.243 1.00 95.31 88 ALA A N 1
ATOM 609 C CA . ALA A 1 88 ? -3.233 -4.690 7.602 1.00 95.31 88 ALA A CA 1
ATOM 610 C C . ALA A 1 88 ? -3.647 -3.391 8.303 1.00 95.31 88 ALA A C 1
ATOM 612 O O . ALA A 1 88 ? -4.177 -3.448 9.410 1.00 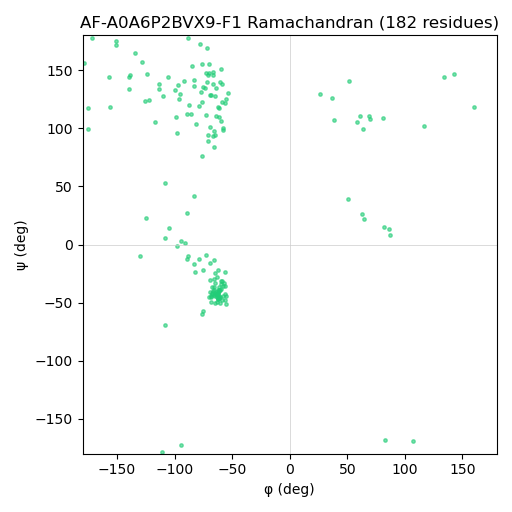95.31 88 ALA A O 1
ATOM 613 N N . GLY A 1 89 ? -3.466 -2.241 7.651 1.00 94.25 89 GLY A N 1
ATOM 614 C CA . GLY A 1 89 ? -3.854 -0.939 8.189 1.00 94.25 89 GLY A CA 1
ATOM 615 C C . GLY A 1 89 ? -5.348 -0.870 8.496 1.00 94.25 89 GLY A C 1
ATOM 616 O O . GLY A 1 89 ? -5.733 -0.508 9.606 1.00 94.25 89 GLY A O 1
ATOM 617 N N . TRP A 1 90 ? -6.193 -1.300 7.553 1.00 91.88 90 TRP A N 1
ATOM 618 C CA . TRP A 1 90 ? -7.641 -1.377 7.768 1.00 91.88 90 TRP A CA 1
ATOM 619 C C . TRP A 1 90 ? -8.020 -2.280 8.956 1.00 91.88 90 TRP A C 1
ATOM 621 O O . TRP A 1 90 ? -8.837 -1.887 9.788 1.00 91.88 90 TRP A O 1
ATOM 631 N N . LEU A 1 91 ? -7.405 -3.464 9.080 1.00 94.50 91 LEU A N 1
ATOM 632 C CA . LEU A 1 91 ? -7.655 -4.378 10.201 1.00 94.50 91 LEU A CA 1
ATOM 633 C C . LEU A 1 91 ? -7.226 -3.786 11.549 1.00 94.50 91 LEU A C 1
ATOM 635 O O . LEU A 1 91 ? -7.959 -3.929 12.526 1.00 94.50 91 LEU A O 1
ATOM 639 N N . LEU A 1 92 ? -6.060 -3.134 11.606 1.00 94.50 92 LEU A N 1
ATOM 640 C CA . LEU A 1 92 ? -5.543 -2.498 12.821 1.00 94.50 92 LEU A CA 1
ATOM 641 C C . LEU A 1 92 ? -6.437 -1.338 13.266 1.00 94.50 92 LEU A C 1
ATOM 643 O O . LEU A 1 92 ? -6.799 -1.266 14.438 1.00 94.50 92 LEU A O 1
ATOM 647 N N . ALA A 1 93 ? -6.863 -0.490 12.326 1.00 93.25 93 ALA A N 1
ATOM 648 C CA . ALA A 1 93 ? -7.819 0.578 12.598 1.00 93.25 93 ALA A CA 1
ATOM 649 C C . ALA A 1 93 ? -9.156 0.018 13.106 1.00 93.25 93 ALA A C 1
ATOM 651 O O . ALA A 1 93 ? -9.683 0.471 14.117 1.00 93.25 93 ALA A O 1
ATOM 652 N N . GLY A 1 94 ? -9.672 -1.030 12.455 1.00 92.31 94 GLY A N 1
ATOM 653 C CA . GLY A 1 94 ? -10.931 -1.672 12.834 1.00 92.31 94 GLY A CA 1
ATOM 654 C C . GLY A 1 94 ? -10.931 -2.298 14.233 1.00 92.31 94 GLY A C 1
ATOM 655 O O . GLY A 1 94 ? -12.002 -2.471 14.814 1.00 92.31 94 GLY A O 1
ATOM 656 N N . CYS A 1 95 ? -9.761 -2.624 14.793 1.00 94.50 95 CYS A N 1
ATOM 657 C CA . CYS A 1 95 ? -9.629 -3.144 16.156 1.00 94.50 95 CYS A CA 1
ATOM 658 C C . CYS A 1 95 ? -9.004 -2.153 17.153 1.00 94.50 95 CYS A C 1
ATOM 660 O O . CYS A 1 95 ? -8.764 -2.532 18.300 1.00 94.50 95 CYS A O 1
ATOM 662 N N . GLY A 1 96 ? -8.757 -0.901 16.745 1.00 92.06 96 GLY A N 1
ATOM 663 C CA . GLY A 1 96 ? -8.136 0.124 17.589 1.00 92.06 96 GLY A CA 1
ATOM 664 C C . GLY A 1 96 ? -6.704 -0.214 18.020 1.00 92.06 96 GLY A C 1
ATOM 665 O O . GLY A 1 96 ? -6.262 0.212 19.088 1.00 92.06 96 GLY A O 1
ATOM 666 N N . ALA A 1 97 ? -5.989 -1.025 17.238 1.00 91.62 97 ALA A N 1
ATOM 667 C CA . ALA A 1 97 ? -4.611 -1.401 17.526 1.00 91.62 97 ALA A CA 1
ATOM 668 C C . ALA A 1 97 ? -3.618 -0.348 16.998 1.00 91.62 97 ALA A C 1
ATOM 670 O O . ALA A 1 97 ? -3.909 0.331 16.011 1.00 91.62 97 ALA A O 1
ATOM 671 N N . PRO A 1 98 ? -2.422 -0.227 17.607 1.00 89.69 98 PRO A N 1
ATOM 672 C CA . PRO A 1 98 ? -1.385 0.668 17.105 1.00 89.69 98 PRO A CA 1
ATOM 673 C C . PRO A 1 98 ? -0.989 0.316 15.670 1.00 89.69 98 PRO A C 1
ATOM 675 O O . PRO A 1 98 ? -0.801 -0.862 15.360 1.00 89.69 98 PRO A O 1
ATOM 678 N N . LEU A 1 99 ? -0.810 1.335 14.830 1.00 90.44 99 LEU A N 1
ATOM 679 C CA . LEU A 1 99 ? -0.277 1.201 13.478 1.00 90.44 99 LEU A CA 1
ATOM 680 C C . LEU A 1 99 ? 1.262 1.242 13.523 1.00 90.44 99 LEU A C 1
ATOM 682 O O . LEU A 1 99 ? 1.817 2.283 13.873 1.00 90.44 99 LEU A O 1
ATOM 686 N N . PRO A 1 100 ? 1.974 0.141 13.222 1.00 90.56 100 PRO A N 1
ATOM 687 C CA . PRO A 1 100 ? 3.430 0.161 13.140 1.00 90.56 100 PRO A CA 1
ATOM 688 C C . PRO A 1 100 ? 3.906 0.821 11.842 1.00 90.56 100 PRO A C 1
ATOM 690 O O . PRO A 1 100 ? 3.212 0.776 10.827 1.00 90.56 100 PRO A O 1
ATOM 693 N N . ASP A 1 101 ? 5.129 1.348 11.861 1.00 88.75 101 ASP A N 1
ATOM 694 C CA . ASP A 1 101 ? 5.788 1.864 10.661 1.00 88.75 101 ASP A CA 1
ATOM 695 C C . ASP A 1 101 ? 6.192 0.745 9.687 1.00 88.75 101 ASP A C 1
ATOM 697 O O . ASP A 1 101 ? 6.487 -0.391 10.080 1.00 88.75 101 ASP A O 1
ATOM 701 N N . GLY A 1 102 ? 6.314 1.115 8.412 1.00 91.38 102 GLY A N 1
ATOM 702 C CA . GLY A 1 102 ? 6.848 0.266 7.352 1.00 91.38 102 GLY A CA 1
ATOM 703 C C . GLY A 1 102 ? 5.834 -0.710 6.742 1.00 91.38 102 GLY A C 1
ATOM 704 O O . GLY A 1 102 ? 4.627 -0.579 6.939 1.00 91.38 102 GLY A O 1
ATOM 705 N N . PRO A 1 103 ? 6.310 -1.682 5.940 1.00 92.44 103 PRO A N 1
ATOM 706 C CA . PRO A 1 103 ? 5.451 -2.658 5.277 1.00 92.44 103 PRO A CA 1
ATOM 707 C C . PRO A 1 103 ? 4.710 -3.563 6.262 1.00 92.44 103 PRO A C 1
ATOM 709 O O . PRO A 1 103 ? 5.316 -4.145 7.167 1.00 92.44 103 PRO A O 1
ATOM 712 N N . LEU A 1 104 ? 3.414 -3.760 6.027 1.00 92.62 104 LEU A N 1
ATOM 713 C CA . LEU A 1 104 ? 2.548 -4.597 6.854 1.00 92.62 104 LEU A CA 1
ATOM 714 C C . LEU A 1 104 ? 1.788 -5.611 5.998 1.00 92.62 104 LEU A C 1
ATOM 716 O O . LEU A 1 104 ? 1.568 -5.439 4.803 1.00 92.62 104 LEU A O 1
ATOM 720 N N . THR A 1 105 ? 1.361 -6.693 6.637 1.00 92.31 105 THR A N 1
ATOM 721 C CA . THR A 1 105 ? 0.429 -7.656 6.052 1.00 92.31 105 THR A CA 1
ATOM 722 C C . THR A 1 105 ? -0.385 -8.311 7.162 1.00 92.31 105 THR A C 1
ATOM 724 O O . THR A 1 105 ? -0.093 -8.133 8.346 1.00 92.31 105 THR A O 1
ATOM 727 N N . ALA A 1 106 ? -1.400 -9.081 6.789 1.00 89.31 106 ALA A N 1
ATOM 728 C CA . ALA A 1 106 ? -2.200 -9.851 7.725 1.00 89.31 106 ALA A CA 1
ATOM 729 C C . ALA A 1 106 ? -2.192 -11.332 7.349 1.00 89.31 106 ALA A C 1
ATOM 731 O O . ALA A 1 106 ? -2.166 -11.709 6.179 1.00 89.31 106 ALA A O 1
ATOM 732 N N . ALA A 1 107 ? -2.252 -12.182 8.368 1.00 86.50 107 ALA A N 1
ATOM 733 C CA . ALA A 1 107 ? -2.415 -13.615 8.211 1.00 86.50 107 ALA A CA 1
ATOM 734 C C . ALA A 1 107 ? -3.384 -14.126 9.274 1.00 86.50 107 ALA A C 1
ATOM 736 O O . ALA A 1 107 ? -3.374 -13.665 10.416 1.00 86.50 107 ALA A O 1
ATOM 737 N N . VAL A 1 108 ? -4.196 -15.116 8.913 1.00 83.94 108 VAL A N 1
ATOM 738 C CA . VAL A 1 108 ? -5.015 -15.833 9.891 1.00 83.94 108 VAL A CA 1
ATOM 739 C C . VAL A 1 108 ? -4.110 -16.789 10.663 1.00 83.94 108 VAL A C 1
ATOM 741 O O . VAL A 1 108 ? -3.436 -17.639 10.075 1.00 83.94 108 VAL A O 1
ATOM 744 N N . ALA A 1 109 ? -4.078 -16.642 11.985 1.00 81.50 109 ALA A N 1
ATOM 745 C CA . ALA A 1 109 ? -3.324 -17.536 12.850 1.00 81.50 109 ALA A CA 1
ATOM 746 C C . ALA A 1 109 ? -4.018 -18.903 12.963 1.00 81.50 109 ALA A C 1
ATOM 748 O O . ALA A 1 109 ? -5.224 -18.990 13.174 1.00 81.50 109 ALA A O 1
ATOM 749 N N . GLY A 1 110 ? -3.234 -19.973 12.852 1.00 78.81 110 GLY A N 1
ATOM 750 C CA . GLY A 1 110 ? -3.656 -21.350 13.107 1.00 78.81 110 GLY A CA 1
ATOM 751 C C . GLY A 1 110 ? -2.471 -22.187 13.588 1.00 78.81 110 GLY A C 1
ATOM 752 O O . GLY A 1 110 ? -1.335 -21.709 13.577 1.00 78.81 110 GLY A O 1
ATOM 753 N N . ASP A 1 111 ? -2.703 -23.445 13.966 1.00 81.06 111 ASP A N 1
ATOM 754 C CA . ASP A 1 111 ? -1.694 -24.317 14.606 1.00 81.06 111 ASP A CA 1
ATOM 755 C C . ASP A 1 111 ? -0.394 -24.495 13.791 1.00 81.06 111 ASP A C 1
ATOM 757 O O . ASP A 1 111 ? 0.678 -24.796 14.333 1.00 81.06 111 ASP A O 1
ATOM 761 N N . GLY A 1 112 ? -0.475 -24.295 12.473 1.00 76.38 112 GLY A N 1
ATOM 762 C CA . GLY A 1 112 ? 0.645 -24.363 11.536 1.00 76.38 112 GLY A CA 1
ATOM 763 C C . GLY A 1 112 ? 1.419 -23.056 11.342 1.00 76.38 112 GLY A C 1
ATOM 764 O O . GLY A 1 112 ? 2.480 -23.090 10.722 1.00 76.38 112 GLY A O 1
ATOM 765 N N . LEU A 1 113 ? 0.946 -21.914 11.847 1.00 79.81 113 LEU A N 1
ATOM 766 C CA . LEU A 1 113 ? 1.648 -20.642 11.687 1.00 79.81 113 LEU A CA 1
ATOM 767 C C . LEU A 1 113 ? 2.828 -20.580 12.662 1.00 79.81 113 LEU A C 1
ATOM 769 O O . LEU A 1 113 ? 2.707 -20.883 13.853 1.00 79.81 113 LEU A O 1
ATOM 773 N N . ARG A 1 114 ? 4.004 -20.219 12.154 1.00 76.25 114 ARG A N 1
ATOM 774 C CA . ARG A 1 114 ? 5.174 -19.914 12.979 1.00 76.25 114 ARG A CA 1
ATOM 775 C C . ARG A 1 114 ? 5.626 -18.502 12.670 1.00 76.25 114 ARG A C 1
ATOM 777 O O . ARG A 1 114 ? 5.896 -18.176 11.518 1.00 76.25 114 ARG A O 1
ATOM 784 N N . LEU A 1 115 ? 5.706 -17.701 13.721 1.00 76.75 115 LEU A N 1
ATOM 785 C CA . LEU A 1 115 ? 6.245 -16.354 13.689 1.00 76.75 115 LEU A CA 1
ATOM 786 C C . LEU A 1 115 ? 7.753 -16.447 13.923 1.00 76.75 115 LEU A C 1
ATOM 788 O O . LEU A 1 115 ? 8.198 -16.973 14.944 1.00 76.75 115 LEU A O 1
ATOM 792 N N . HIS A 1 116 ? 8.536 -15.981 12.961 1.00 73.12 116 HIS A N 1
ATOM 793 C CA . HIS A 1 116 ? 9.975 -15.833 13.087 1.00 73.12 116 HIS A CA 1
ATOM 794 C C . HIS A 1 116 ? 10.310 -14.344 13.127 1.00 73.12 116 HIS A C 1
ATOM 796 O O . HIS A 1 116 ? 9.869 -13.578 12.272 1.00 73.12 116 HIS A O 1
ATOM 802 N N . ARG A 1 117 ? 11.067 -13.933 14.143 1.00 72.81 117 ARG A N 1
ATOM 803 C CA . ARG A 1 117 ? 11.541 -12.559 14.287 1.00 72.81 117 ARG A CA 1
ATOM 804 C C . ARG A 1 117 ? 12.975 -12.495 13.774 1.00 72.81 117 ARG A C 1
ATOM 806 O O . ARG A 1 117 ? 13.874 -13.015 14.429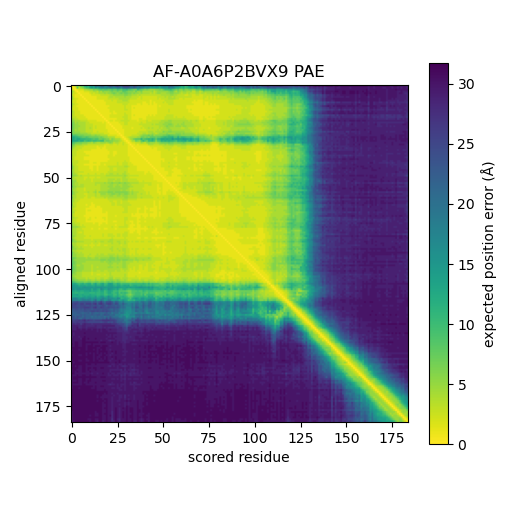 1.00 72.81 117 ARG A O 1
ATOM 813 N N . GLU A 1 118 ? 13.181 -11.839 12.641 1.00 65.31 118 GLU A N 1
ATOM 814 C CA . GLU A 1 118 ? 14.509 -11.431 12.177 1.00 65.31 118 GLU A CA 1
ATOM 815 C C . GLU A 1 118 ? 14.700 -9.966 12.581 1.00 65.31 118 GLU A C 1
ATOM 817 O O . GLU A 1 118 ? 14.180 -9.094 11.906 1.00 65.31 118 GLU A O 1
ATOM 822 N N . GLY A 1 119 ? 15.351 -9.713 13.728 1.00 52.38 119 GLY A N 1
ATOM 823 C CA . GLY A 1 119 ? 15.799 -8.389 14.211 1.00 52.38 119 GLY A CA 1
ATOM 824 C C . GLY A 1 119 ? 14.876 -7.173 13.974 1.00 52.38 119 GLY A C 1
ATOM 825 O O . GLY A 1 119 ? 14.840 -6.619 12.886 1.00 52.38 119 GLY A O 1
ATOM 826 N N . GLY A 1 120 ? 14.220 -6.660 15.025 1.00 59.12 120 GLY A N 1
ATOM 827 C CA . GLY A 1 120 ? 13.301 -5.505 14.943 1.00 59.12 120 GLY A CA 1
ATOM 828 C C . GLY A 1 120 ? 11.819 -5.900 15.081 1.00 59.12 120 GLY A C 1
ATOM 829 O O . GLY A 1 120 ? 11.541 -7.029 15.502 1.00 59.12 120 GLY A O 1
ATOM 830 N N . PRO A 1 121 ? 10.852 -4.997 14.799 1.00 54.53 121 PRO A N 1
ATOM 831 C CA . PRO A 1 121 ? 9.411 -5.255 14.944 1.00 54.53 121 PRO A CA 1
ATOM 832 C C . PRO A 1 121 ? 8.828 -6.196 13.875 1.00 54.53 121 PRO A C 1
ATOM 834 O O . PRO A 1 121 ? 7.698 -6.652 14.031 1.00 54.53 121 PRO A O 1
ATOM 837 N N . VAL A 1 122 ? 9.592 -6.533 12.831 1.00 54.56 122 VAL A N 1
ATOM 838 C CA . VAL A 1 122 ? 9.140 -7.387 11.726 1.00 54.56 122 VAL A CA 1
ATOM 839 C C . VAL A 1 122 ? 8.944 -8.829 12.195 1.00 54.56 122 VAL A C 1
ATOM 841 O O . VAL A 1 122 ? 9.830 -9.447 12.795 1.00 54.56 122 VAL A O 1
ATOM 844 N N . VAL A 1 123 ? 7.771 -9.383 11.893 1.00 57.88 123 VAL A N 1
ATOM 845 C CA . VAL A 1 123 ? 7.442 -10.783 12.150 1.00 57.88 123 VAL A CA 1
ATOM 846 C C . VAL A 1 123 ? 7.178 -11.477 10.819 1.00 57.88 123 VAL A C 1
ATOM 848 O O . VAL A 1 123 ? 6.130 -11.298 10.206 1.00 57.88 123 VAL A O 1
ATOM 851 N N . ALA A 1 124 ? 8.123 -12.302 10.372 1.00 57.94 124 ALA A N 1
ATOM 852 C CA . ALA A 1 124 ? 7.926 -13.155 9.211 1.00 57.94 124 ALA A CA 1
ATOM 853 C C . ALA A 1 124 ? 7.095 -14.376 9.626 1.00 57.94 124 ALA A C 1
ATOM 855 O O . ALA A 1 124 ? 7.510 -15.165 10.478 1.00 57.94 124 ALA A O 1
ATOM 856 N N . ALA A 1 125 ? 5.921 -14.557 9.028 1.00 57.56 125 ALA A N 1
ATOM 857 C CA . ALA A 1 125 ? 5.089 -15.724 9.278 1.00 57.56 125 ALA A CA 1
ATOM 858 C C . ALA A 1 125 ? 5.342 -16.790 8.203 1.00 57.56 125 ALA A C 1
ATOM 860 O O . ALA A 1 125 ? 5.224 -16.529 7.008 1.00 57.56 125 ALA A O 1
ATOM 861 N N . ARG A 1 126 ? 5.688 -18.015 8.610 1.00 58.44 126 ARG A N 1
ATOM 862 C CA . ARG A 1 126 ? 5.760 -19.167 7.699 1.00 58.44 126 ARG A CA 1
ATOM 863 C C . ARG A 1 126 ? 4.691 -20.177 8.074 1.00 58.44 126 ARG A C 1
ATOM 865 O O . ARG A 1 126 ? 4.557 -20.545 9.241 1.00 58.44 126 ARG A O 1
ATOM 872 N N . HIS A 1 127 ? 3.973 -20.677 7.073 1.00 53.09 127 HIS A N 1
ATOM 873 C CA . HIS A 1 127 ? 3.144 -21.859 7.255 1.00 53.09 127 HIS A CA 1
ATOM 874 C C . HIS A 1 127 ? 4.070 -23.073 7.373 1.00 53.09 127 HIS A C 1
ATOM 876 O O . HIS A 1 127 ? 4.738 -23.462 6.410 1.00 53.09 127 HIS A O 1
ATOM 882 N N . ALA A 1 128 ? 4.137 -23.681 8.554 1.00 57.31 128 ALA A N 1
ATOM 883 C CA . ALA A 1 128 ? 4.805 -24.958 8.720 1.00 57.31 128 ALA A CA 1
ATOM 884 C C . ALA A 1 128 ? 4.064 -25.980 7.851 1.00 57.31 128 ALA A C 1
ATOM 886 O O . ALA A 1 128 ? 2.868 -26.219 8.033 1.00 57.31 128 ALA A O 1
ATOM 887 N N . ARG A 1 129 ? 4.746 -26.577 6.867 1.00 55.12 129 ARG A N 1
ATOM 888 C CA . ARG A 1 129 ? 4.207 -27.781 6.230 1.00 55.12 129 ARG A CA 1
ATOM 889 C C . ARG A 1 129 ? 4.262 -28.894 7.276 1.00 55.12 129 ARG A C 1
ATOM 891 O O . ARG A 1 129 ? 5.334 -29.084 7.860 1.00 55.12 129 ARG A O 1
ATOM 898 N N . PRO A 1 130 ? 3.166 -29.627 7.533 1.00 50.28 130 PRO A N 1
ATOM 899 C CA . PRO A 1 130 ? 3.236 -30.783 8.409 1.00 50.28 130 PRO A CA 1
ATOM 900 C C . PRO A 1 130 ? 4.304 -31.727 7.856 1.00 50.28 130 PRO A C 1
ATOM 902 O O . PRO A 1 130 ? 4.259 -32.142 6.696 1.00 50.28 130 PRO A O 1
ATOM 905 N N . ARG A 1 131 ? 5.315 -32.025 8.676 1.00 49.72 131 ARG A N 1
ATOM 906 C CA . ARG A 1 131 ? 6.294 -33.063 8.362 1.00 49.72 131 ARG A CA 1
ATOM 907 C C . ARG A 1 131 ? 5.480 -34.348 8.256 1.00 49.72 131 ARG A C 1
ATOM 909 O O . ARG A 1 131 ? 4.834 -34.715 9.233 1.00 49.72 131 ARG A O 1
ATOM 916 N N . ALA A 1 132 ? 5.447 -34.984 7.084 1.00 46.03 132 ALA A N 1
ATOM 917 C CA . ALA A 1 132 ? 4.761 -36.260 6.926 1.00 46.03 132 ALA A CA 1
ATOM 918 C C . ALA A 1 132 ? 5.382 -37.253 7.918 1.00 46.03 132 ALA A C 1
ATOM 920 O O . ALA A 1 132 ? 6.478 -37.768 7.697 1.00 46.03 132 ALA A O 1
ATOM 921 N N . VAL A 1 133 ? 4.715 -37.474 9.051 1.00 45.28 133 VAL A N 1
ATOM 922 C CA . VAL A 1 133 ? 5.034 -38.579 9.944 1.00 45.28 133 VAL A CA 1
ATOM 923 C C . VAL A 1 133 ? 4.601 -39.806 9.167 1.00 45.28 133 VAL A C 1
ATOM 925 O O . VAL A 1 133 ? 3.410 -40.070 9.029 1.00 45.28 133 VAL A O 1
ATOM 928 N N . GLY A 1 134 ? 5.566 -40.492 8.556 1.00 36.62 134 GLY A N 1
ATOM 929 C CA . GLY A 1 134 ? 5.311 -41.724 7.831 1.00 36.62 134 GLY A CA 1
ATOM 930 C C . GLY A 1 134 ? 4.681 -42.733 8.781 1.00 36.62 134 GLY A C 1
ATOM 931 O O . GLY A 1 134 ? 5.383 -43.387 9.550 1.00 36.62 134 GLY A O 1
ATOM 932 N N . SER A 1 135 ? 3.357 -42.869 8.739 1.00 42.22 135 SER A N 1
ATOM 933 C CA . SER A 1 135 ? 2.679 -44.001 9.343 1.00 42.22 135 SER A CA 1
ATOM 934 C C . SER A 1 135 ? 3.014 -45.212 8.479 1.00 42.22 135 SER A C 1
ATOM 936 O O . SER A 1 135 ? 2.406 -45.485 7.445 1.00 42.22 135 SER A O 1
ATOM 938 N N . ALA A 1 136 ? 4.054 -45.942 8.876 1.00 40.28 136 ALA A N 1
ATOM 939 C CA . ALA A 1 136 ? 4.304 -47.269 8.348 1.00 40.28 136 ALA A CA 1
ATOM 940 C C . ALA A 1 136 ? 3.157 -48.182 8.811 1.00 40.28 136 ALA A C 1
ATOM 942 O O . ALA A 1 136 ? 3.261 -48.884 9.816 1.00 40.28 136 ALA A O 1
ATOM 943 N N . VAL A 1 137 ? 2.043 -48.170 8.076 1.00 39.66 137 VAL A N 1
ATOM 944 C CA . VAL A 1 137 ? 1.002 -49.191 8.180 1.00 39.66 137 VAL A CA 1
ATOM 945 C C . VAL A 1 137 ? 1.625 -50.484 7.674 1.00 39.66 137 VAL A C 1
ATOM 947 O O . VAL A 1 137 ? 1.670 -50.776 6.479 1.00 39.66 137 VAL A O 1
ATOM 950 N N . ARG A 1 138 ? 2.174 -51.269 8.602 1.00 42.22 138 ARG A N 1
ATOM 951 C CA . ARG A 1 138 ? 2.659 -52.614 8.315 1.00 42.22 138 ARG A CA 1
ATOM 952 C C . ARG A 1 138 ? 1.425 -53.485 8.076 1.00 42.22 138 ARG A C 1
ATOM 954 O O . ARG A 1 138 ? 0.875 -54.060 9.011 1.00 42.22 138 ARG A O 1
ATOM 961 N N . SER A 1 139 ? 0.959 -53.564 6.827 1.00 36.94 139 SER A N 1
ATOM 962 C CA . SER A 1 139 ? -0.138 -54.466 6.479 1.00 36.94 139 SER A CA 1
ATOM 963 C C . SER A 1 139 ? 0.316 -55.899 6.769 1.00 36.94 139 SER A C 1
ATOM 965 O O . SER A 1 139 ? 1.179 -56.437 6.068 1.00 36.94 139 SER A O 1
ATOM 967 N N . ARG A 1 140 ? -0.249 -56.539 7.797 1.00 44.75 140 ARG A N 1
ATOM 968 C CA . ARG A 1 140 ? -0.222 -58.000 7.906 1.00 44.75 140 ARG A CA 1
ATOM 969 C C . ARG A 1 140 ? -1.032 -58.535 6.727 1.00 44.75 140 ARG A C 1
ATOM 971 O O . ARG A 1 140 ? -2.254 -58.621 6.796 1.00 44.75 140 ARG A O 1
ATOM 978 N N . ARG A 1 141 ? -0.364 -58.863 5.616 1.00 39.59 141 ARG A N 1
ATOM 979 C CA . ARG A 1 141 ? -0.985 -59.651 4.545 1.00 39.59 141 ARG A CA 1
ATOM 980 C C . ARG A 1 141 ? -1.270 -61.038 5.110 1.00 39.59 141 ARG A C 1
ATOM 982 O O . ARG A 1 141 ? -0.382 -61.881 5.181 1.00 39.59 141 ARG A O 1
ATOM 989 N N . GLY A 1 142 ? -2.516 -61.235 5.535 1.00 37.50 142 GLY A N 1
ATOM 990 C CA . GLY A 1 142 ? -3.077 -62.544 5.823 1.00 37.50 142 GLY A CA 1
ATOM 991 C C . GLY A 1 142 ? -2.900 -63.459 4.615 1.00 37.50 142 GLY A C 1
ATOM 992 O O . GLY A 1 142 ? -3.195 -63.085 3.476 1.00 37.50 142 GLY A O 1
ATOM 993 N N . ALA A 1 143 ? -2.371 -64.649 4.878 1.00 47.44 143 ALA A N 1
ATOM 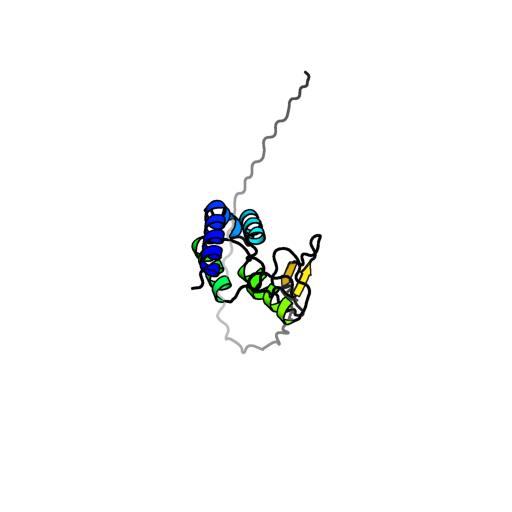994 C CA . ALA A 1 143 ? -2.183 -65.704 3.903 1.00 47.44 143 ALA A CA 1
ATOM 995 C C . ALA A 1 143 ? -3.537 -66.112 3.303 1.00 47.44 143 ALA A C 1
ATOM 997 O O . ALA A 1 143 ? -4.335 -66.794 3.940 1.00 47.44 143 ALA A O 1
ATOM 998 N N . ARG A 1 144 ? -3.799 -65.713 2.055 1.00 42.06 144 ARG A N 1
ATOM 999 C CA . ARG A 1 144 ? -4.864 -66.316 1.248 1.00 42.06 144 ARG A CA 1
ATOM 1000 C C . ARG A 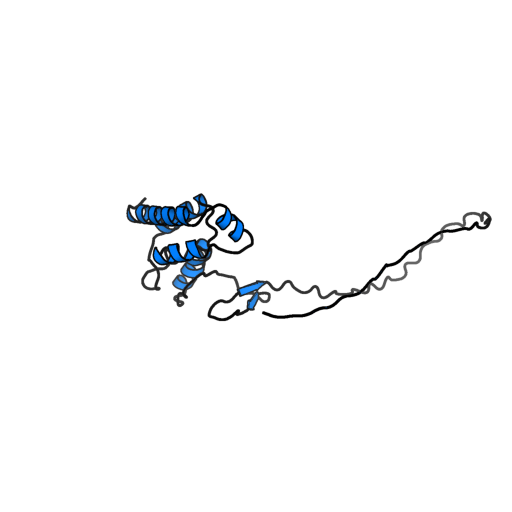1 144 ? -4.276 -67.501 0.487 1.00 42.06 144 ARG A C 1
ATOM 1002 O O . ARG A 1 144 ? -3.436 -67.324 -0.395 1.00 42.06 144 ARG A O 1
ATOM 1009 N N . ARG A 1 145 ? -4.712 -68.710 0.856 1.00 41.62 145 ARG A N 1
ATOM 1010 C CA . ARG A 1 145 ? -4.483 -69.950 0.101 1.00 41.62 145 ARG A CA 1
ATOM 1011 C C . ARG A 1 145 ? -5.009 -69.768 -1.328 1.00 41.62 145 ARG A C 1
ATOM 1013 O O . ARG A 1 145 ? -6.165 -69.399 -1.515 1.00 41.62 145 ARG A O 1
ATOM 1020 N N . ARG A 1 146 ? -4.158 -70.013 -2.328 1.00 39.22 146 ARG A N 1
ATOM 1021 C CA . ARG A 1 146 ? -4.558 -70.113 -3.741 1.00 39.22 146 ARG A CA 1
ATOM 1022 C C . ARG A 1 146 ? -5.069 -71.536 -4.020 1.00 39.22 146 ARG A C 1
ATOM 1024 O O . ARG A 1 146 ? -4.398 -72.471 -3.582 1.00 39.22 146 ARG A O 1
ATOM 1031 N N . PRO A 1 147 ? -6.182 -71.733 -4.752 1.00 37.50 147 PRO A N 1
ATOM 1032 C CA . PRO A 1 147 ? -6.548 -73.050 -5.261 1.00 37.50 147 PRO A CA 1
ATOM 1033 C C . PRO A 1 147 ? -5.571 -73.479 -6.365 1.00 37.50 147 PRO A C 1
ATOM 1035 O O . PRO A 1 147 ? -5.023 -72.640 -7.085 1.00 37.50 147 PRO A O 1
ATOM 1038 N N . GLY A 1 148 ? -5.328 -74.788 -6.446 1.00 40.62 148 GLY A N 1
ATOM 1039 C CA . GLY A 1 148 ? -4.307 -75.415 -7.281 1.00 40.62 148 GLY A CA 1
ATOM 1040 C C . GLY A 1 148 ? -4.471 -75.157 -8.779 1.00 40.62 148 GLY A C 1
ATOM 1041 O O . GLY A 1 148 ? -5.568 -75.201 -9.327 1.00 40.62 148 GLY A O 1
ATOM 1042 N N . ARG A 1 149 ? -3.338 -74.923 -9.445 1.00 42.97 149 ARG A N 1
ATOM 1043 C CA . ARG A 1 149 ? -3.216 -74.895 -10.905 1.00 42.97 149 ARG A CA 1
ATOM 1044 C C . ARG A 1 149 ? -2.644 -76.250 -11.347 1.00 42.97 149 ARG A C 1
ATOM 1046 O O . ARG A 1 149 ? -1.674 -76.687 -10.723 1.00 42.97 149 ARG A O 1
ATOM 1053 N N . PRO A 1 150 ? -3.200 -76.926 -12.368 1.00 40.91 150 PRO A N 1
ATOM 1054 C CA . PRO A 1 150 ? -2.684 -78.221 -12.795 1.00 40.91 150 PRO A CA 1
ATOM 1055 C C . PRO A 1 150 ? -1.276 -78.079 -13.388 1.00 40.91 150 PRO A C 1
ATOM 1057 O O . PRO A 1 150 ? -0.930 -77.057 -13.989 1.00 40.91 150 PRO A O 1
ATOM 1060 N N . ALA A 1 151 ? -0.458 -79.104 -13.154 1.00 46.53 151 ALA A N 1
ATOM 1061 C CA . ALA A 1 151 ? 0.958 -79.139 -13.490 1.00 46.53 151 ALA A CA 1
ATOM 1062 C C . ALA A 1 151 ? 1.188 -79.095 -15.009 1.00 46.53 151 ALA A C 1
ATOM 1064 O O . ALA A 1 151 ? 0.658 -79.918 -15.752 1.00 46.53 151 ALA A O 1
ATOM 1065 N N . ALA A 1 152 ? 2.026 -78.158 -15.460 1.00 48.38 152 ALA A N 1
ATOM 1066 C CA . ALA A 1 152 ? 2.546 -78.144 -16.823 1.00 48.38 152 ALA A CA 1
ATOM 1067 C C . ALA A 1 152 ? 3.772 -79.078 -16.934 1.00 48.38 152 ALA A C 1
ATOM 1069 O O . ALA A 1 152 ? 4.584 -79.127 -16.001 1.00 48.38 152 ALA A O 1
ATOM 1070 N N . PRO A 1 153 ? 3.933 -79.814 -18.049 1.00 40.00 153 PRO A N 1
ATOM 1071 C CA . PRO A 1 153 ? 4.998 -80.797 -18.204 1.00 40.00 153 PRO A CA 1
ATOM 1072 C C . PRO A 1 153 ? 6.389 -80.152 -18.241 1.00 40.00 153 PRO A C 1
ATOM 1074 O O . PRO A 1 153 ? 6.620 -79.124 -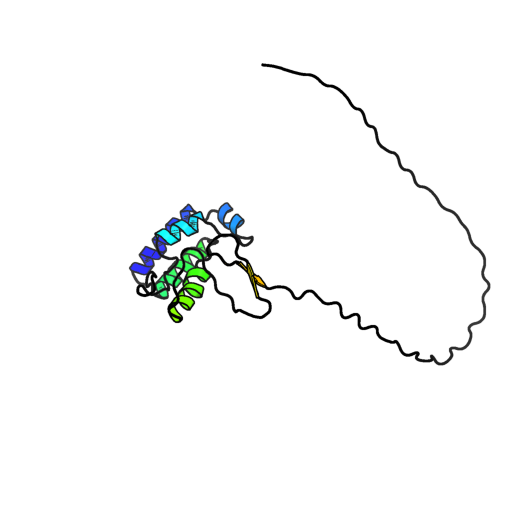18.880 1.00 40.00 153 PRO A O 1
ATOM 1077 N N . ARG A 1 154 ? 7.326 -80.799 -17.538 1.00 42.62 154 ARG A N 1
ATOM 1078 C CA . ARG A 1 154 ? 8.738 -80.418 -17.428 1.00 42.62 154 ARG A CA 1
ATOM 1079 C C . ARG A 1 154 ? 9.387 -80.375 -18.813 1.00 42.62 154 ARG A C 1
ATOM 1081 O O . ARG A 1 154 ? 9.445 -81.395 -19.493 1.00 42.62 154 ARG A O 1
ATOM 1088 N N . ARG A 1 155 ? 9.957 -79.226 -19.187 1.00 41.47 155 ARG A N 1
ATOM 1089 C CA . ARG A 1 155 ? 10.971 -79.151 -20.247 1.00 41.47 155 ARG A CA 1
ATOM 1090 C C . ARG A 1 155 ? 12.323 -78.738 -19.674 1.00 41.47 155 ARG A C 1
ATOM 1092 O O . ARG A 1 155 ? 12.430 -77.925 -18.760 1.00 41.47 155 ARG A O 1
ATOM 1099 N N . ILE A 1 156 ? 13.314 -79.441 -20.196 1.00 40.25 156 ILE A N 1
ATOM 1100 C CA . ILE A 1 156 ? 14.679 -79.649 -19.728 1.00 40.25 156 ILE A CA 1
ATOM 1101 C C . ILE A 1 156 ? 15.512 -78.371 -19.908 1.00 40.25 156 ILE A C 1
ATOM 1103 O O . ILE A 1 156 ? 15.378 -77.670 -20.909 1.00 40.25 156 ILE A O 1
ATOM 1107 N N . ARG A 1 157 ? 16.367 -78.058 -18.925 1.00 37.47 157 ARG A N 1
ATOM 1108 C CA . ARG A 1 157 ? 17.351 -76.966 -19.003 1.00 37.47 157 ARG A CA 1
ATOM 1109 C C . ARG A 1 157 ? 18.520 -77.372 -19.900 1.00 37.47 157 ARG A C 1
ATOM 1111 O O . ARG A 1 157 ? 19.104 -78.425 -19.671 1.00 37.47 157 ARG A O 1
ATOM 1118 N N . HIS A 1 158 ? 18.943 -76.467 -20.780 1.00 37.38 158 HIS A N 1
ATOM 1119 C CA . HIS A 1 158 ? 20.311 -76.441 -21.304 1.00 37.38 158 HIS A CA 1
ATOM 1120 C C . HIS A 1 158 ? 21.115 -75.288 -20.668 1.00 37.38 158 HIS A C 1
ATOM 1122 O O . HIS A 1 158 ? 20.532 -74.243 -20.358 1.00 37.38 158 HIS A O 1
ATOM 1128 N N . PRO A 1 159 ? 22.423 -75.471 -20.401 1.00 35.81 159 PRO A N 1
ATOM 1129 C CA . PRO A 1 159 ? 23.225 -74.530 -19.624 1.00 35.81 159 PRO A CA 1
ATOM 1130 C C . PRO A 1 159 ? 23.942 -73.458 -20.469 1.00 35.81 159 PRO A C 1
ATOM 1132 O O . PRO A 1 159 ? 24.480 -73.736 -21.530 1.00 35.81 159 PRO A O 1
ATOM 1135 N N . ARG A 1 160 ? 23.951 -72.245 -19.896 1.00 39.81 160 ARG A N 1
ATOM 1136 C CA . ARG A 1 160 ? 24.986 -71.185 -19.835 1.00 39.81 160 ARG A CA 1
ATOM 1137 C C . ARG A 1 160 ? 26.064 -71.061 -20.936 1.00 39.81 160 ARG A C 1
ATOM 1139 O O . ARG A 1 160 ? 26.920 -71.923 -21.067 1.00 39.81 160 ARG A O 1
ATOM 1146 N N . GLY A 1 161 ? 26.195 -69.831 -21.441 1.00 34.62 161 GLY A N 1
ATOM 1147 C CA . GLY A 1 161 ? 27.457 -69.069 -21.571 1.00 34.62 161 GLY A CA 1
ATOM 1148 C C . GLY A 1 161 ? 27.138 -67.607 -21.192 1.00 34.62 161 GLY A C 1
ATOM 1149 O O . GLY A 1 161 ? 26.049 -67.150 -21.520 1.00 34.62 161 GLY A O 1
ATOM 1150 N N . GLY A 1 162 ? 27.883 -66.846 -20.375 1.00 33.94 162 GLY A N 1
ATOM 1151 C CA . GLY A 1 162 ? 29.345 -66.689 -20.315 1.00 33.94 162 GLY A CA 1
ATOM 1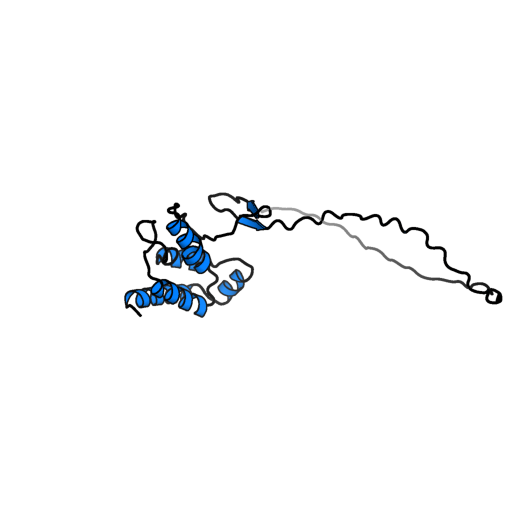152 C C . GLY A 1 162 ? 29.778 -65.962 -21.592 1.00 33.94 162 GLY A C 1
ATOM 1153 O O . GLY A 1 162 ? 29.609 -66.540 -22.651 1.00 33.94 162 GLY A O 1
ATOM 1154 N N . GLU A 1 163 ? 30.248 -64.714 -21.627 1.00 40.44 163 GLU A N 1
ATOM 1155 C CA . GLU A 1 163 ? 31.246 -64.072 -20.766 1.00 40.44 163 GLU A CA 1
ATOM 1156 C C . GLU A 1 163 ? 31.334 -62.533 -21.033 1.00 40.44 163 GLU A C 1
ATOM 1158 O O . GLU A 1 163 ? 30.607 -62.012 -21.880 1.00 40.44 163 GLU A O 1
ATOM 1163 N N . PRO A 1 164 ? 32.182 -61.794 -20.284 1.00 46.53 164 PRO A N 1
ATOM 1164 C CA . PRO A 1 164 ? 32.116 -60.358 -20.013 1.00 46.53 164 PRO A CA 1
ATOM 1165 C C . PRO A 1 164 ? 33.237 -59.523 -20.676 1.00 46.53 164 PRO A C 1
ATOM 1167 O O . PRO A 1 164 ? 34.172 -60.037 -21.280 1.00 46.53 164 PRO A O 1
ATOM 1170 N N . GLY A 1 165 ? 33.223 -58.211 -20.414 1.00 37.00 165 GLY A N 1
ATOM 1171 C CA . GLY A 1 165 ? 34.403 -57.334 -20.498 1.00 37.00 165 GLY A CA 1
ATOM 1172 C C . GLY A 1 165 ? 34.111 -56.019 -21.233 1.00 37.00 165 GLY A C 1
ATOM 1173 O O . GLY A 1 165 ? 33.345 -56.005 -22.177 1.00 37.00 165 GLY A O 1
ATOM 1174 N N . ARG A 1 166 ? 34.661 -54.852 -20.884 1.00 48.88 166 ARG A N 1
ATOM 1175 C CA . ARG A 1 166 ? 35.814 -54.521 -20.040 1.00 48.88 166 ARG A CA 1
ATOM 1176 C C . ARG A 1 166 ? 35.690 -53.084 -19.509 1.00 48.88 166 ARG A C 1
ATOM 1178 O O . ARG A 1 166 ? 35.257 -52.177 -20.209 1.00 48.88 166 ARG A O 1
ATOM 1185 N N . ARG A 1 167 ? 36.150 -52.898 -18.269 1.00 38.31 167 ARG A N 1
ATOM 1186 C CA . ARG A 1 167 ? 36.549 -51.622 -17.650 1.00 38.31 167 ARG A CA 1
ATOM 1187 C C . ARG A 1 167 ? 37.885 -51.122 -18.220 1.00 38.31 167 ARG A C 1
ATOM 1189 O O . ARG A 1 167 ? 38.778 -51.940 -18.405 1.00 38.31 167 ARG A O 1
ATOM 1196 N N . ALA A 1 168 ? 38.062 -49.801 -18.305 1.00 42.72 168 ALA A N 1
ATOM 1197 C CA . ALA A 1 168 ? 39.289 -49.044 -17.968 1.00 42.72 168 ALA A CA 1
ATOM 1198 C C . ALA A 1 168 ? 38.961 -47.537 -18.117 1.00 42.72 168 ALA A C 1
ATOM 1200 O O . ALA A 1 168 ? 38.481 -47.141 -19.165 1.00 42.72 168 ALA A O 1
ATOM 1201 N N . ALA A 1 169 ? 39.003 -46.638 -17.125 1.00 40.91 169 ALA A N 1
ATOM 1202 C CA . ALA A 1 169 ? 40.023 -46.284 -16.130 1.00 40.91 169 ALA A CA 1
ATOM 1203 C C . ALA A 1 169 ? 41.342 -45.766 -16.735 1.00 40.91 169 ALA A C 1
ATOM 1205 O O . ALA A 1 169 ? 42.104 -46.559 -17.275 1.00 40.91 169 ALA A O 1
ATOM 1206 N N . ARG A 1 170 ? 41.625 -44.461 -16.549 1.00 45.06 170 ARG A N 1
ATOM 1207 C CA . ARG A 1 170 ? 42.949 -43.807 -16.345 1.00 45.06 170 ARG A CA 1
ATOM 1208 C C . ARG A 1 170 ? 42.700 -42.307 -16.071 1.00 45.06 170 ARG A C 1
ATOM 1210 O O . ARG A 1 170 ? 42.179 -41.613 -16.925 1.00 45.06 170 ARG A O 1
ATOM 1217 N N . ARG A 1 171 ? 42.704 -41.824 -14.820 1.00 39.69 171 ARG A N 1
ATOM 1218 C CA . ARG A 1 171 ? 43.824 -41.373 -13.952 1.00 39.69 171 ARG A CA 1
ATOM 1219 C C . ARG A 1 171 ? 44.698 -40.228 -14.509 1.00 39.69 171 ARG A C 1
ATOM 1221 O O . ARG A 1 171 ? 45.592 -40.462 -15.304 1.00 39.69 171 ARG A O 1
ATOM 1228 N N . ARG A 1 172 ? 44.463 -39.040 -13.926 1.00 40.41 172 ARG A N 1
ATOM 1229 C CA . ARG A 1 172 ? 45.392 -38.084 -13.272 1.00 40.41 172 ARG A CA 1
ATOM 1230 C C . ARG A 1 172 ? 46.801 -37.897 -13.857 1.00 40.41 172 ARG A C 1
ATOM 1232 O O . ARG A 1 172 ? 47.629 -38.795 -13.755 1.00 40.41 172 ARG A O 1
ATOM 1239 N N . VAL A 1 173 ? 47.137 -36.634 -14.136 1.00 45.28 173 VAL A N 1
ATOM 1240 C CA . VAL A 1 173 ? 48.499 -36.092 -13.983 1.00 45.28 173 VAL A CA 1
ATOM 1241 C C . VAL A 1 173 ? 48.458 -34.842 -13.094 1.00 45.28 173 VAL A C 1
ATOM 1243 O O . VAL A 1 173 ? 47.732 -33.890 -13.351 1.00 45.28 173 VAL A O 1
ATOM 1246 N N . ARG A 1 174 ? 49.237 -34.896 -12.009 1.00 42.66 174 ARG A N 1
ATOM 1247 C CA . ARG A 1 174 ? 49.658 -33.792 -11.130 1.00 42.66 174 ARG A CA 1
ATOM 1248 C C . ARG A 1 174 ? 51.051 -33.335 -11.581 1.00 42.66 174 ARG A C 1
ATOM 1250 O O . ARG A 1 174 ? 51.917 -34.194 -11.695 1.00 42.66 174 ARG A O 1
ATOM 1257 N N . ARG A 1 175 ? 51.302 -32.024 -11.637 1.00 44.78 175 ARG A N 1
ATOM 1258 C CA . ARG A 1 175 ? 52.575 -31.312 -11.329 1.00 44.78 175 ARG A CA 1
ATOM 1259 C C . ARG A 1 175 ? 52.145 -29.874 -10.975 1.00 44.78 175 ARG A C 1
ATOM 1261 O O . ARG A 1 175 ? 51.376 -29.316 -11.735 1.00 44.78 175 ARG A O 1
ATOM 1268 N N . ARG A 1 176 ? 52.336 -29.256 -9.799 1.00 40.72 176 ARG A N 1
ATOM 1269 C CA . ARG A 1 176 ? 53.454 -29.051 -8.848 1.00 40.72 176 ARG A CA 1
ATOM 1270 C C . ARG A 1 176 ? 54.631 -28.245 -9.434 1.00 40.72 176 ARG A C 1
ATOM 1272 O O . ARG A 1 176 ? 55.501 -28.857 -10.036 1.00 40.72 176 ARG A O 1
ATOM 1279 N N . ARG A 1 177 ? 54.694 -26.933 -9.134 1.00 39.12 177 ARG A N 1
ATOM 1280 C CA . ARG A 1 177 ? 55.721 -26.216 -8.318 1.00 39.12 177 ARG A CA 1
ATOM 1281 C C . ARG A 1 177 ? 56.092 -24.809 -8.835 1.00 39.12 177 ARG A C 1
ATOM 1283 O O . ARG A 1 177 ? 56.234 -24.618 -10.031 1.00 39.12 177 ARG A O 1
ATOM 1290 N N . GLY A 1 178 ? 56.401 -23.932 -7.866 1.00 36.41 178 GLY A N 1
ATOM 1291 C CA . GLY A 1 178 ? 57.220 -22.704 -7.968 1.00 36.41 178 GLY A CA 1
ATOM 1292 C C . GLY A 1 178 ? 56.394 -21.446 -7.672 1.00 36.41 178 GLY A C 1
ATOM 1293 O O . GLY A 1 178 ? 55.530 -21.133 -8.469 1.00 36.41 178 GLY A O 1
ATOM 1294 N N . SER A 1 179 ? 56.411 -20.770 -6.514 1.00 44.12 179 SER A N 1
ATOM 1295 C CA . SER A 1 179 ? 57.462 -20.213 -5.630 1.00 44.12 179 SER A CA 1
ATOM 1296 C C . SER A 1 179 ? 58.225 -19.005 -6.197 1.00 44.12 179 SER A C 1
ATOM 1298 O O . SER A 1 179 ? 59.092 -19.209 -7.044 1.00 44.12 179 SER A O 1
ATOM 1300 N N . ARG A 1 180 ? 57.963 -17.810 -5.632 1.00 47.41 180 ARG A N 1
ATOM 1301 C CA . ARG A 1 180 ? 58.859 -16.674 -5.248 1.00 47.41 180 ARG A CA 1
ATOM 1302 C C . ARG A 1 180 ? 57.978 -15.404 -5.127 1.00 47.41 180 ARG A C 1
ATOM 1304 O O . ARG A 1 180 ? 57.145 -15.199 -5.994 1.00 47.41 180 ARG A O 1
ATOM 1311 N N . ARG A 1 181 ? 57.871 -14.743 -3.954 1.00 44.25 181 ARG A N 1
ATOM 1312 C CA . ARG A 1 181 ? 58.715 -13.631 -3.412 1.00 44.25 181 ARG A CA 1
ATOM 1313 C C . ARG A 1 181 ? 58.865 -12.470 -4.416 1.00 44.25 181 ARG A C 1
ATOM 1315 O O . ARG A 1 181 ? 59.127 -12.768 -5.567 1.00 44.25 181 ARG A O 1
ATOM 1322 N N . ALA A 1 182 ? 58.859 -11.177 -4.091 1.00 43.09 182 ALA A N 1
ATOM 1323 C CA . ALA A 1 182 ? 58.625 -10.350 -2.900 1.00 43.09 182 ALA A CA 1
ATOM 1324 C C . ALA A 1 182 ? 58.773 -8.870 -3.359 1.00 43.09 182 ALA A C 1
ATOM 1326 O O . ALA A 1 182 ? 59.522 -8.641 -4.302 1.00 43.09 182 ALA A O 1
ATOM 1327 N N . GLY A 1 183 ? 58.159 -7.917 -2.645 1.00 43.44 183 GLY A N 1
ATOM 1328 C CA . GLY A 1 183 ? 58.692 -6.562 -2.405 1.00 43.44 183 GLY A CA 1
ATOM 1329 C C . GLY A 1 183 ? 58.541 -5.480 -3.485 1.00 43.44 183 GLY A C 1
ATOM 1330 O O . GLY A 1 183 ? 59.278 -5.488 -4.465 1.00 43.44 183 GLY A O 1
ATOM 1331 N N . ALA A 1 184 ? 57.669 -4.503 -3.223 1.00 45.06 184 ALA A N 1
ATOM 1332 C CA . ALA A 1 184 ? 57.979 -3.077 -3.032 1.00 45.06 184 ALA A CA 1
ATOM 1333 C C . ALA A 1 184 ? 56.716 -2.376 -2.508 1.00 45.06 184 ALA A C 1
ATOM 1335 O O . ALA A 1 184 ? 55.621 -2.729 -3.003 1.00 45.06 184 ALA A O 1
#

Mean predicted aligned error: 16.38 Å

InterPro domains:
  IPR009100 Acyl-CoA dehydrogenase/oxidase, N-terminal and middle domain superfamily [SSF56645] (3-97)
  IPR013786 Acyl-CoA dehydrogenase/oxidase, N-terminal [PF02771] (5-93)
  IPR037069 Acyl-CoA dehydrogenase/oxidase, N-terminal domain superfamily [G3DSA:1.10.540.10] (1-111)

Foldseek 3Di:
DDPVLVVLLVQLLVLLVVFLDPVQLVVLPVPRARVSSQVSCVVSQLLQQQACVVLVHPRHDPSSNVSSVVSCVVSSHSDQSCQRHVAFRNVCNVVVHHRDDDRHHDDDDDPQWDWDDDPDPDTDIDRHDPPPPPPPPVPPPDDDDDPDDDDDDDDDDDDDDDDDDDDDDDDDDDDDDDDDDDDD

Organism: NCBI:txid2480626

Nearest PDB structures (foldseek):
  2vig-assembly1_B  TM=8.247E-01  e=1.631E-01  Homo sapiens
  8cda-assembly2_H  TM=7.079E-01  e=9.524E-02  Mycobacteroides abscessus ATCC 19977
  7w0j-assembly1_A  TM=8.089E-01  e=3.545E-01  Thermobifida fusca YX
  7w0j-assembly1_D  TM=8.105E-01  e=4.241E-01  Thermobifida fusca YX
  4x28-assembly1_A  TM=7.819E-01  e=1.487E+00  Mycobacterium tuberculosis H37Rv